Protein AF-A0A3E2WM32-F1 (afdb_monomer_lite)

InterPro domains:
  IPR002656 Acyltransferase 3 domain [PF01757] (12-204)

Secondary structure (DSSP, 8-state):
-BSHHHHHHHHH-PPPS-TTHHHHHHHHHHHHHHHHHHHHHHH-TTHHHHHHHHHHHHHHHSS-TTGGGBHHHHHHHHHHHHHHHHTTHHHHHHT----HHHHHHHHHHHHHHHHHHHHH-SSSTTHHHHHHHHHHHHHHHH---HHHHHHHHHHHHHHHHHHHHHHHHHHHHHH-HHHHTTT-SHHHHHHHHHHHHHHHHHHHHHHHHHTTHHHHHHHHHHHHHHHHH--

Radius of gyration: 20.84 Å; chains: 1; bounding box: 56×48×54 Å

Structure (mmCIF, N/CA/C/O backbone):
data_AF-A0A3E2WM32-F1
#
_entry.id   AF-A0A3E2WM32-F1
#
loop_
_atom_site.group_PDB
_atom_site.id
_atom_site.type_symbol
_atom_site.label_atom_id
_atom_site.label_alt_id
_atom_site.label_comp_id
_atom_site.label_asym_id
_atom_site.label_entity_id
_atom_site.label_seq_id
_atom_site.pdbx_PDB_ins_code
_atom_site.Cartn_x
_atom_site.Cartn_y
_atom_site.Cartn_z
_atom_site.occupancy
_atom_site.B_iso_or_equiv
_atom_site.auth_seq_id
_atom_site.auth_comp_id
_atom_site.auth_asym_id
_atom_site.auth_atom_id
_atom_site.pdbx_PDB_model_num
ATOM 1 N N . MET A 1 1 ? 16.343 5.798 5.534 1.00 43.00 1 MET A N 1
ATOM 2 C CA . MET A 1 1 ? 16.383 4.389 5.108 1.00 43.00 1 MET A CA 1
ATOM 3 C C . MET A 1 1 ? 16.520 3.565 6.375 1.00 43.00 1 MET A C 1
ATOM 5 O O . MET A 1 1 ? 17.608 3.519 6.920 1.00 43.00 1 MET A O 1
ATOM 9 N N . LEU A 1 2 ? 15.407 3.055 6.911 1.00 47.94 2 LEU A N 1
ATOM 10 C CA . LEU A 1 2 ? 15.403 2.131 8.054 1.00 47.94 2 LEU A CA 1
ATOM 11 C C . LEU A 1 2 ? 14.366 1.036 7.782 1.00 47.94 2 LEU A C 1
ATOM 13 O O . LEU A 1 2 ? 13.232 1.091 8.259 1.00 47.94 2 LEU A O 1
ATOM 17 N N . GLY A 1 3 ? 14.748 0.093 6.924 1.00 50.88 3 GLY A N 1
ATOM 18 C CA . GLY A 1 3 ? 14.138 -1.236 6.846 1.00 50.88 3 GLY A CA 1
ATOM 19 C C . GLY A 1 3 ? 15.133 -2.294 7.332 1.00 50.88 3 GLY A C 1
ATOM 20 O O . GLY A 1 3 ? 16.298 -1.983 7.560 1.00 50.88 3 GLY A O 1
ATOM 21 N N . LEU A 1 4 ? 14.710 -3.562 7.406 1.00 51.78 4 LEU A N 1
ATOM 22 C CA . LEU A 1 4 ? 15.588 -4.723 7.646 1.00 51.78 4 LEU A CA 1
ATOM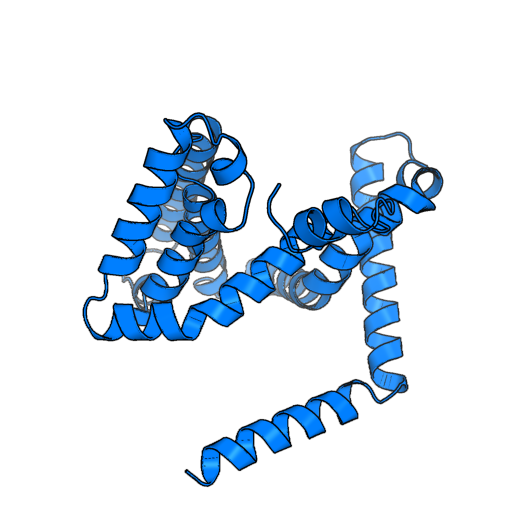 23 C C . LEU A 1 4 ? 16.813 -4.722 6.704 1.00 51.78 4 LEU A C 1
ATOM 25 O O . LEU A 1 4 ? 17.873 -5.224 7.057 1.00 51.78 4 LEU A O 1
ATOM 29 N N . ARG A 1 5 ? 16.662 -4.094 5.525 1.00 55.81 5 ARG A N 1
ATOM 30 C CA . ARG A 1 5 ? 17.729 -3.741 4.581 1.00 55.81 5 ARG A CA 1
ATOM 31 C C . ARG A 1 5 ? 18.929 -3.091 5.260 1.00 55.81 5 ARG A C 1
ATOM 33 O O . ARG A 1 5 ? 20.027 -3.548 5.021 1.00 55.81 5 ARG A O 1
ATOM 40 N N . ASP A 1 6 ? 18.744 -2.029 6.036 1.00 56.59 6 ASP A N 1
ATOM 41 C CA . ASP A 1 6 ? 19.869 -1.222 6.526 1.00 56.59 6 ASP A CA 1
ATOM 42 C C . ASP A 1 6 ? 20.598 -1.958 7.662 1.00 56.59 6 ASP A C 1
ATOM 44 O O . ASP A 1 6 ? 21.822 -1.976 7.694 1.00 56.59 6 ASP A O 1
ATOM 48 N N . ILE A 1 7 ? 19.847 -2.728 8.461 1.00 50.41 7 ILE A N 1
ATOM 49 C CA . ILE A 1 7 ? 20.392 -3.676 9.444 1.00 50.41 7 ILE A CA 1
ATOM 50 C C . ILE A 1 7 ? 21.230 -4.766 8.752 1.00 50.41 7 ILE A C 1
ATOM 52 O O . ILE A 1 7 ? 22.306 -5.100 9.222 1.00 50.41 7 ILE A O 1
ATOM 56 N N . LEU A 1 8 ? 20.779 -5.326 7.625 1.00 47.81 8 LEU A N 1
ATOM 57 C CA . LEU A 1 8 ? 21.524 -6.378 6.913 1.00 47.81 8 LEU A CA 1
ATOM 58 C C . LEU A 1 8 ? 22.661 -5.832 6.031 1.00 47.81 8 LEU A C 1
ATOM 60 O O . LEU A 1 8 ? 23.676 -6.500 5.846 1.00 47.81 8 LEU A O 1
ATOM 64 N N . PHE A 1 9 ? 22.516 -4.626 5.483 1.00 50.34 9 PHE A N 1
ATOM 65 C CA . PHE A 1 9 ? 23.5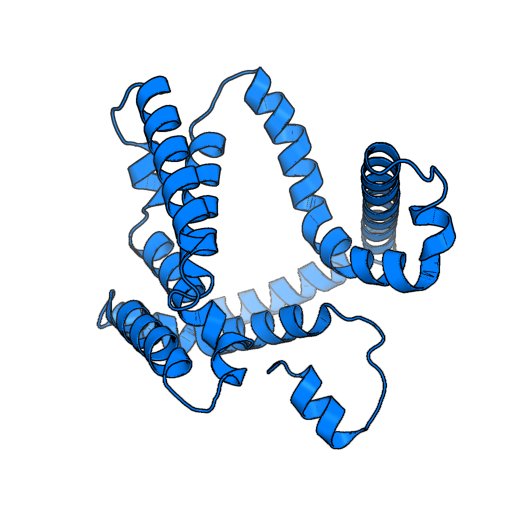03 -3.993 4.607 1.00 50.34 9 PHE A CA 1
ATOM 66 C C . PHE A 1 9 ? 24.713 -3.479 5.395 1.00 50.34 9 PHE A C 1
ATOM 68 O O . PHE A 1 9 ? 25.840 -3.622 4.920 1.00 50.34 9 PHE A O 1
ATOM 75 N N . GLU A 1 10 ? 24.497 -2.965 6.613 1.00 49.56 10 GLU A N 1
ATOM 76 C CA . GLU A 1 10 ? 25.579 -2.661 7.562 1.00 49.56 10 GLU A CA 1
ATOM 77 C C . GLU A 1 10 ? 26.354 -3.919 7.984 1.00 49.56 10 GLU A C 1
ATOM 79 O O . GLU A 1 10 ? 27.545 -3.831 8.261 1.00 49.56 10 GLU A O 1
ATOM 84 N N . TRP A 1 11 ? 25.712 -5.093 7.983 1.00 43.97 11 TRP A N 1
ATOM 85 C CA . TRP A 1 11 ? 26.324 -6.350 8.428 1.00 43.97 11 TRP A CA 1
ATOM 86 C C . TRP A 1 11 ? 27.004 -7.169 7.320 1.00 43.97 11 TRP A C 1
ATOM 88 O O . TRP A 1 11 ? 27.932 -7.919 7.617 1.00 43.97 11 TRP A O 1
ATOM 98 N N . CYS A 1 12 ? 26.563 -7.079 6.059 1.00 48.84 12 CYS A N 1
ATOM 99 C CA . CYS A 1 12 ? 27.061 -7.964 4.990 1.00 48.84 12 CYS A CA 1
ATOM 100 C C . CYS A 1 12 ? 27.502 -7.276 3.688 1.00 48.84 12 CYS A C 1
ATOM 102 O O . CYS A 1 12 ? 27.953 -7.979 2.788 1.00 48.84 12 CYS A O 1
ATOM 104 N N . HIS A 1 13 ? 27.403 -5.947 3.547 1.00 48.50 13 HIS A N 1
ATOM 105 C CA . HIS A 1 13 ? 27.851 -5.199 2.352 1.00 48.50 13 HIS A CA 1
ATOM 106 C C . HIS A 1 13 ? 27.384 -5.767 0.987 1.00 48.50 13 HIS A C 1
ATOM 108 O O . HIS A 1 13 ? 28.014 -5.533 -0.045 1.00 48.50 13 HIS A O 1
ATOM 114 N N . THR A 1 14 ? 26.279 -6.513 0.935 1.00 50.50 14 THR A N 1
ATOM 115 C CA . THR A 1 14 ? 25.759 -7.095 -0.310 1.00 50.50 14 THR A CA 1
ATOM 116 C C . THR A 1 14 ? 24.747 -6.163 -0.972 1.00 50.50 14 THR A C 1
ATOM 118 O O . THR A 1 14 ? 23.749 -5.791 -0.351 1.00 50.50 14 THR A O 1
ATOM 121 N N . GLY A 1 15 ? 24.966 -5.832 -2.251 1.00 55.00 15 GLY A N 1
ATOM 122 C CA . GLY A 1 15 ? 24.021 -5.081 -3.084 1.00 55.00 15 GLY A CA 1
ATOM 123 C C . GLY A 1 15 ? 22.615 -5.693 -3.068 1.00 55.00 15 GLY A C 1
ATOM 124 O O . GLY A 1 15 ? 22.454 -6.910 -3.148 1.00 55.00 15 GLY A O 1
ATOM 125 N N . THR A 1 16 ? 21.578 -4.861 -2.949 1.00 59.03 16 THR A N 1
ATOM 126 C CA . THR A 1 16 ? 20.194 -5.350 -2.893 1.00 59.03 16 THR A CA 1
ATOM 127 C C . THR A 1 16 ? 19.730 -5.814 -4.270 1.00 59.03 16 THR A C 1
ATOM 129 O O . THR A 1 16 ? 19.775 -5.037 -5.220 1.00 59.03 16 THR A O 1
ATOM 132 N N . ILE A 1 17 ? 19.186 -7.030 -4.361 1.00 64.81 17 ILE A N 1
ATOM 133 C CA . ILE A 1 17 ? 18.607 -7.563 -5.609 1.00 64.81 17 ILE A CA 1
ATOM 134 C C . ILE A 1 17 ? 17.333 -6.780 -6.008 1.00 64.81 17 ILE A C 1
ATOM 136 O O . ILE A 1 17 ? 16.935 -6.768 -7.170 1.00 64.81 17 ILE A O 1
ATOM 140 N N . ASN A 1 18 ? 16.688 -6.090 -5.055 1.00 69.19 18 ASN A N 1
ATOM 141 C CA . ASN A 1 18 ? 15.510 -5.265 -5.314 1.00 69.19 18 ASN A CA 1
ATOM 142 C C . ASN A 1 18 ? 15.417 -4.044 -4.380 1.00 69.19 18 ASN A C 1
ATOM 144 O O . ASN A 1 18 ? 15.426 -4.154 -3.152 1.00 69.19 18 ASN A O 1
ATOM 148 N N . VAL A 1 19 ? 15.254 -2.873 -4.997 1.00 67.56 19 VAL A N 1
ATOM 149 C CA . VAL A 1 19 ? 15.212 -1.554 -4.355 1.00 67.56 19 VAL A CA 1
ATOM 150 C C . VAL A 1 19 ? 13.939 -1.305 -3.530 1.00 67.56 19 VAL A C 1
ATOM 152 O O . VAL A 1 19 ? 13.970 -0.439 -2.665 1.00 67.56 19 VAL A O 1
ATOM 155 N N . THR A 1 20 ? 12.833 -2.039 -3.704 1.00 70.56 20 THR A N 1
ATOM 156 C CA . THR A 1 20 ? 11.568 -1.826 -2.952 1.00 70.56 20 THR A CA 1
ATOM 157 C C . THR A 1 20 ? 11.410 -2.693 -1.705 1.00 70.56 20 THR A C 1
ATOM 159 O O . THR A 1 20 ? 10.439 -2.546 -0.963 1.00 70.56 20 THR A O 1
ATOM 162 N N . TRP A 1 21 ? 12.379 -3.557 -1.394 1.00 71.88 21 TRP A N 1
ATOM 163 C CA . TRP A 1 21 ? 12.300 -4.475 -0.248 1.00 71.88 21 TRP A CA 1
ATOM 164 C C . TRP A 1 21 ? 12.271 -3.793 1.126 1.00 71.88 21 TRP A C 1
ATOM 166 O O . TRP A 1 21 ? 11.797 -4.375 2.106 1.00 71.88 21 TRP A O 1
ATOM 176 N N . TRP A 1 22 ? 12.713 -2.538 1.215 1.00 72.81 22 TRP A N 1
ATOM 177 C CA . TRP A 1 22 ? 12.570 -1.755 2.444 1.00 72.81 22 TRP A CA 1
ATOM 178 C C . TRP A 1 22 ? 11.103 -1.549 2.835 1.00 72.81 22 TRP A C 1
ATOM 180 O O . TRP A 1 22 ? 10.801 -1.529 4.026 1.00 72.81 22 TRP A O 1
ATOM 190 N N . PHE A 1 23 ? 10.187 -1.467 1.865 1.00 75.25 23 PHE A N 1
ATOM 191 C CA . PHE A 1 23 ? 8.757 -1.331 2.134 1.00 75.25 23 PHE A CA 1
ATOM 192 C C . PHE A 1 23 ? 8.169 -2.621 2.718 1.00 75.25 23 PHE A C 1
ATOM 194 O O . PHE A 1 23 ? 7.427 -2.575 3.695 1.00 75.25 23 PHE A O 1
ATOM 201 N N . MET A 1 24 ? 8.571 -3.789 2.200 1.00 79.69 24 MET A N 1
ATOM 202 C CA . MET A 1 24 ? 8.168 -5.081 2.777 1.00 79.69 24 MET A CA 1
ATOM 203 C C . MET A 1 24 ? 8.679 -5.240 4.209 1.00 79.69 24 MET A C 1
ATOM 205 O O . MET A 1 24 ? 7.948 -5.697 5.084 1.00 79.69 24 MET A O 1
ATOM 209 N N . SER A 1 25 ? 9.911 -4.794 4.462 1.00 79.00 25 SER A N 1
ATOM 210 C CA . SER A 1 25 ? 10.469 -4.759 5.815 1.00 79.00 25 SER A CA 1
ATOM 211 C C . SER A 1 25 ? 9.637 -3.876 6.749 1.00 79.00 25 SER A C 1
ATOM 213 O O . SER A 1 25 ? 9.360 -4.264 7.882 1.00 79.00 25 SER A O 1
ATOM 215 N N . ALA A 1 26 ? 9.205 -2.707 6.267 1.00 80.75 26 ALA A N 1
ATOM 216 C CA . ALA A 1 26 ? 8.348 -1.810 7.030 1.00 80.75 26 ALA A CA 1
ATOM 217 C C . ALA A 1 26 ? 6.998 -2.459 7.360 1.00 80.75 26 ALA A C 1
ATOM 219 O O . ALA A 1 26 ? 6.591 -2.432 8.517 1.00 80.75 26 ALA A O 1
ATOM 220 N N . ILE A 1 27 ? 6.342 -3.106 6.389 1.00 84.75 27 ILE A N 1
ATOM 221 C CA . ILE A 1 27 ? 5.068 -3.811 6.615 1.00 84.75 27 ILE A CA 1
ATOM 222 C C . ILE A 1 27 ? 5.208 -4.889 7.693 1.00 84.75 27 ILE A C 1
ATOM 224 O O . ILE A 1 27 ? 4.359 -4.969 8.578 1.00 84.75 27 ILE A O 1
ATOM 228 N N . ILE A 1 28 ? 6.270 -5.700 7.648 1.00 86.44 28 ILE A N 1
ATOM 229 C CA . ILE A 1 28 ? 6.500 -6.754 8.648 1.00 86.44 28 ILE A CA 1
ATOM 230 C C . ILE A 1 28 ? 6.599 -6.142 10.048 1.00 86.44 28 ILE A C 1
ATOM 232 O O . ILE A 1 28 ? 5.931 -6.608 10.969 1.00 86.44 28 ILE A O 1
ATOM 236 N N . ILE A 1 29 ? 7.372 -5.065 10.203 1.00 87.19 29 ILE A N 1
ATOM 237 C CA . ILE A 1 29 ? 7.501 -4.363 11.486 1.00 87.19 29 ILE A CA 1
ATOM 238 C C . ILE A 1 29 ? 6.141 -3.816 11.939 1.00 87.19 29 ILE A C 1
ATOM 240 O O . ILE A 1 29 ? 5.757 -4.038 13.086 1.00 87.19 29 ILE A O 1
ATOM 244 N N . LEU A 1 30 ? 5.380 -3.172 11.045 1.00 89.00 30 LEU A N 1
ATOM 245 C CA . LEU A 1 30 ? 4.035 -2.659 11.339 1.00 89.00 30 LEU A CA 1
ATOM 246 C C . LEU A 1 30 ? 3.078 -3.770 11.809 1.00 89.00 30 LEU A C 1
ATOM 248 O O . LEU A 1 30 ? 2.288 -3.562 12.730 1.00 89.00 30 LEU A O 1
ATOM 252 N N . TYR A 1 31 ? 3.166 -4.965 11.225 1.00 89.94 31 TYR A N 1
ATOM 253 C CA . TYR A 1 31 ? 2.360 -6.119 11.633 1.00 89.94 31 TYR A CA 1
ATOM 254 C C . TYR A 1 31 ? 2.781 -6.687 12.989 1.00 89.94 31 TYR A C 1
ATOM 256 O O . TYR A 1 31 ? 1.920 -7.080 13.773 1.00 89.94 31 TYR A O 1
ATOM 264 N N . LEU A 1 32 ? 4.077 -6.694 13.303 1.00 90.69 32 LEU A N 1
ATOM 265 C CA . LEU A 1 32 ? 4.567 -7.137 14.611 1.00 90.69 32 LEU A CA 1
ATOM 266 C C . LEU A 1 32 ? 4.144 -6.188 15.740 1.00 90.69 32 LEU A C 1
ATOM 268 O O . LEU A 1 32 ? 3.795 -6.647 16.826 1.00 90.69 32 LEU A O 1
ATOM 272 N N . ILE A 1 33 ? 4.126 -4.875 15.489 1.00 90.94 33 ILE A N 1
ATOM 273 C CA . ILE A 1 33 ? 3.703 -3.877 16.487 1.00 90.94 33 ILE A CA 1
ATOM 274 C C . ILE A 1 33 ? 2.179 -3.700 16.559 1.00 90.94 33 ILE A C 1
ATOM 276 O O . ILE A 1 33 ? 1.672 -3.159 17.543 1.00 90.94 33 ILE A O 1
ATOM 280 N N . PHE A 1 34 ? 1.430 -4.161 15.552 1.00 92.88 34 PHE A N 1
ATOM 281 C CA . PHE A 1 34 ? -0.033 -4.083 15.498 1.00 92.88 34 PHE A CA 1
ATOM 282 C C . PHE A 1 34 ? -0.747 -4.487 16.805 1.00 92.88 34 PHE A C 1
ATOM 284 O O . PHE A 1 34 ? -1.574 -3.698 17.271 1.00 92.88 34 PHE A O 1
ATOM 291 N N . PRO A 1 35 ? -0.471 -5.648 17.444 1.00 92.38 35 PRO A N 1
ATOM 292 C CA . PRO A 1 35 ? -1.150 -6.026 18.687 1.00 92.38 35 PRO A CA 1
ATOM 293 C C . PRO A 1 35 ? -0.898 -5.036 19.831 1.00 92.38 35 PRO A C 1
ATOM 295 O O . PRO A 1 35 ? -1.807 -4.774 20.620 1.00 92.38 35 PRO A O 1
ATOM 298 N N . ILE A 1 36 ? 0.297 -4.443 19.893 1.00 92.56 36 ILE A N 1
ATOM 299 C CA . ILE A 1 36 ? 0.664 -3.446 20.907 1.00 92.56 36 ILE A CA 1
ATOM 300 C C . ILE A 1 36 ? -0.162 -2.176 20.692 1.00 92.56 36 ILE A C 1
ATOM 302 O O . ILE A 1 36 ? -0.826 -1.706 21.616 1.00 92.56 36 ILE A O 1
ATOM 306 N N . ILE A 1 37 ? -0.197 -1.669 19.455 1.00 92.88 37 ILE A N 1
ATOM 307 C CA . ILE A 1 37 ? -0.992 -0.485 19.098 1.00 92.88 37 ILE A CA 1
ATOM 308 C C . ILE A 1 37 ? -2.472 -0.741 19.392 1.00 92.88 37 ILE A C 1
ATOM 310 O O . ILE A 1 37 ? -3.131 0.087 20.022 1.00 92.88 37 ILE A O 1
ATOM 314 N N . LYS A 1 38 ? -2.989 -1.914 19.014 1.00 93.31 38 LYS A N 1
ATOM 315 C CA . LYS A 1 38 ? -4.377 -2.305 19.279 1.00 93.31 38 LYS A CA 1
ATOM 316 C C . LYS A 1 38 ? -4.690 -2.321 20.778 1.00 93.31 38 LYS A C 1
ATOM 318 O O . LYS A 1 38 ? -5.729 -1.807 21.188 1.00 93.31 38 LYS A O 1
ATOM 323 N N . SER A 1 39 ? -3.784 -2.845 21.605 1.00 92.12 39 SER A N 1
ATOM 324 C CA . SER A 1 39 ? -3.937 -2.826 23.065 1.00 92.12 39 SER A CA 1
ATOM 325 C C . SER A 1 39 ? -3.905 -1.412 23.657 1.00 92.12 39 SER A C 1
ATOM 327 O O . SER A 1 39 ? -4.508 -1.182 24.705 1.00 92.12 39 SER A O 1
ATOM 329 N N . MET A 1 40 ? -3.201 -0.463 23.037 1.00 91.31 40 MET A N 1
ATOM 330 C CA . MET A 1 40 ? -3.234 0.941 23.459 1.00 91.31 40 MET A CA 1
ATOM 331 C C . MET A 1 40 ? -4.564 1.596 23.073 1.00 91.31 40 MET A C 1
ATOM 333 O O . MET A 1 40 ? -5.177 2.276 23.897 1.00 91.31 40 MET A O 1
ATOM 337 N N . MET A 1 41 ? -5.044 1.346 21.849 1.00 92.00 41 MET A N 1
ATOM 338 C CA . MET A 1 41 ? -6.311 1.888 21.344 1.00 92.00 41 MET A CA 1
ATOM 339 C C . MET A 1 41 ? -7.526 1.413 22.143 1.00 92.00 41 MET A C 1
ATOM 341 O O . MET A 1 41 ? -8.480 2.176 22.299 1.00 92.00 41 MET A O 1
ATOM 345 N N . SER A 1 42 ? -7.500 0.191 22.687 1.00 88.56 42 SER A N 1
ATOM 346 C CA . SER A 1 42 ? -8.600 -0.315 23.517 1.00 88.56 42 SER A CA 1
ATOM 347 C C . SER A 1 42 ? -8.764 0.462 24.828 1.00 88.56 42 SER A C 1
ATOM 349 O O . SER A 1 42 ? -9.878 0.553 25.336 1.00 88.56 42 SER A O 1
ATOM 351 N N . LYS A 1 43 ? -7.680 1.047 25.359 1.00 89.56 43 LYS A N 1
ATOM 352 C CA . LYS A 1 43 ? -7.706 1.911 26.552 1.00 89.56 43 LYS A CA 1
ATOM 353 C C . LYS A 1 43 ? -7.978 3.367 26.180 1.00 89.56 43 LYS A C 1
ATOM 355 O O . LYS A 1 43 ? -8.854 4.005 26.752 1.00 89.56 43 LYS A O 1
ATOM 360 N N . MET A 1 44 ? -7.229 3.890 25.210 1.00 90.44 44 MET A N 1
ATOM 361 C CA . MET A 1 44 ? -7.318 5.275 24.749 1.00 90.44 44 MET A CA 1
ATOM 362 C C . MET A 1 44 ? -7.275 5.321 23.223 1.00 90.44 44 MET A C 1
ATOM 364 O O . MET A 1 44 ? -6.208 5.318 22.612 1.00 90.44 44 MET A O 1
ATOM 368 N N . ARG A 1 45 ? -8.457 5.404 22.606 1.00 88.56 45 ARG A N 1
ATOM 369 C CA . ARG A 1 45 ? -8.646 5.244 21.152 1.00 88.56 45 ARG A CA 1
ATOM 370 C C . ARG A 1 45 ? -7.763 6.158 20.298 1.00 88.56 45 ARG A C 1
ATOM 372 O O . ARG A 1 45 ? -7.199 5.700 19.313 1.00 88.56 45 ARG A O 1
ATOM 379 N N . TYR A 1 46 ? -7.626 7.429 20.680 1.00 91.38 46 TYR A N 1
ATOM 380 C CA . TYR A 1 46 ? -6.899 8.440 19.898 1.00 91.38 46 TYR A CA 1
ATOM 381 C C . TYR A 1 46 ? -5.408 8.553 20.245 1.00 91.38 46 TYR A C 1
ATOM 383 O O . TYR A 1 46 ? -4.654 9.167 19.491 1.00 91.38 46 TYR A O 1
ATOM 391 N N . LEU A 1 47 ? -4.972 7.971 21.368 1.00 91.81 47 LEU A N 1
ATOM 392 C CA . LEU A 1 47 ? -3.621 8.173 21.896 1.00 91.81 47 LEU A CA 1
ATOM 393 C C . LEU A 1 47 ? -2.525 7.722 20.912 1.00 91.81 47 LEU A C 1
ATOM 395 O O . LEU A 1 47 ? -1.606 8.508 20.685 1.00 91.81 47 LEU A O 1
ATOM 399 N N . PRO A 1 48 ? -2.600 6.537 20.270 1.00 91.12 48 PRO A N 1
ATOM 400 C CA . PRO A 1 48 ? -1.545 6.109 19.350 1.00 91.12 48 PRO A CA 1
ATOM 401 C C . PRO A 1 48 ? -1.380 7.033 18.143 1.00 91.12 48 PRO A C 1
ATOM 403 O O . PRO A 1 48 ? -0.255 7.315 17.743 1.00 91.12 48 PRO A O 1
ATOM 406 N N . LEU A 1 49 ? -2.482 7.566 17.601 1.00 90.00 49 LEU A N 1
ATOM 407 C CA . LEU A 1 49 ? -2.419 8.521 16.495 1.00 90.00 49 LEU A CA 1
ATOM 408 C C . LEU A 1 49 ? -1.720 9.817 16.923 1.00 90.00 49 LEU A C 1
ATOM 410 O O . LEU A 1 49 ? -0.818 10.273 16.227 1.00 90.00 49 LEU A O 1
ATOM 414 N N . LEU A 1 50 ? -2.095 10.382 18.075 1.00 89.62 50 LEU A N 1
ATOM 415 C CA . LEU A 1 50 ? -1.475 11.607 18.594 1.00 89.62 50 LEU A CA 1
ATOM 416 C C . LEU A 1 50 ? 0.021 11.416 18.874 1.00 89.62 50 LEU A C 1
ATOM 418 O O . LEU A 1 50 ? 0.826 12.264 18.495 1.00 89.62 50 LEU A O 1
ATOM 422 N N . LEU A 1 51 ? 0.398 10.283 19.473 1.00 90.19 51 LEU A N 1
ATOM 423 C CA . LEU A 1 51 ? 1.798 9.944 19.728 1.00 90.19 51 LEU A CA 1
ATOM 424 C C . LEU A 1 51 ? 2.598 9.833 18.427 1.00 90.19 51 LEU A C 1
ATOM 426 O O . LEU A 1 51 ? 3.675 10.409 18.319 1.00 90.19 51 LEU A O 1
ATOM 430 N N . PHE A 1 52 ? 2.081 9.135 17.416 1.00 88.56 52 PHE A N 1
ATOM 431 C CA . PHE A 1 52 ? 2.806 8.962 16.155 1.00 88.56 52 PHE A CA 1
ATOM 432 C C . PHE A 1 52 ? 2.854 10.233 15.308 1.00 88.56 52 PHE A C 1
ATOM 434 O O . PHE A 1 52 ? 3.848 10.462 14.622 1.00 88.56 52 PHE A O 1
ATOM 441 N N . LEU A 1 53 ? 1.838 11.095 15.389 1.00 85.44 53 LEU A N 1
ATOM 442 C CA . LEU A 1 53 ? 1.902 12.439 14.811 1.00 85.44 53 LEU A CA 1
ATOM 443 C C . LEU A 1 53 ? 2.992 13.276 15.481 1.00 85.44 53 LEU A C 1
ATOM 445 O O . LEU A 1 53 ? 3.789 13.899 14.786 1.00 85.44 53 LEU A O 1
ATOM 449 N N . PHE A 1 54 ? 3.074 13.240 16.812 1.00 84.56 54 PHE A N 1
ATOM 450 C CA . PHE A 1 54 ? 4.131 13.927 17.547 1.00 84.56 54 PHE A CA 1
ATOM 451 C C . PHE A 1 54 ? 5.526 13.419 17.154 1.00 84.56 54 PHE A C 1
ATOM 453 O O . PHE A 1 54 ? 6.428 14.224 16.920 1.00 84.56 54 PHE A O 1
ATOM 460 N N . ILE A 1 55 ? 5.703 12.101 17.011 1.00 81.69 55 ILE A N 1
ATOM 461 C CA . ILE A 1 55 ? 6.959 11.504 16.527 1.00 81.69 55 ILE A CA 1
ATOM 462 C C . ILE A 1 55 ? 7.290 11.987 15.109 1.00 81.69 55 ILE A C 1
ATOM 464 O O . ILE A 1 55 ? 8.422 12.388 14.867 1.00 81.69 55 ILE A O 1
ATOM 468 N N . ASN A 1 56 ? 6.328 12.006 14.184 1.00 77.19 56 ASN A N 1
ATOM 469 C CA . ASN A 1 56 ? 6.582 12.447 12.808 1.00 77.19 56 ASN A CA 1
ATOM 470 C C . ASN A 1 56 ? 6.951 13.934 12.714 1.00 77.19 56 ASN A C 1
ATOM 472 O O . ASN A 1 56 ? 7.902 14.280 12.016 1.00 77.19 56 ASN A O 1
ATOM 476 N N . VAL A 1 57 ? 6.269 14.800 13.468 1.00 76.31 57 VAL A N 1
ATOM 477 C CA . VAL A 1 57 ? 6.590 16.235 13.508 1.00 76.31 57 VAL A CA 1
ATOM 478 C C . VAL A 1 57 ? 7.956 16.464 14.156 1.00 76.31 57 VAL A C 1
ATOM 480 O O . VAL A 1 57 ? 8.791 17.163 13.588 1.00 76.31 57 VAL A O 1
ATOM 483 N N . SER A 1 58 ? 8.221 15.851 15.315 1.00 72.38 58 SER A N 1
ATOM 484 C CA . SER A 1 58 ? 9.505 16.001 16.018 1.00 72.38 58 SER A CA 1
ATOM 485 C C . SER A 1 58 ? 10.685 15.448 15.217 1.00 72.38 58 SER A C 1
ATOM 487 O O . SER A 1 58 ? 11.734 16.089 15.166 1.00 72.38 58 SER A O 1
ATOM 489 N N . ALA A 1 59 ? 10.508 14.327 14.512 1.00 67.62 59 ALA A N 1
ATOM 490 C CA . ALA A 1 59 ? 11.519 13.733 13.641 1.00 67.62 59 ALA A CA 1
ATOM 491 C C . ALA A 1 59 ? 12.066 14.718 12.595 1.00 67.62 59 ALA A C 1
ATOM 493 O O . ALA A 1 59 ? 13.263 14.700 12.310 1.00 67.62 59 ALA A O 1
ATOM 494 N N . CYS A 1 60 ? 11.230 15.615 12.066 1.00 62.19 60 CYS A N 1
ATOM 495 C CA . CYS A 1 60 ? 11.644 16.628 11.093 1.00 62.19 60 CYS A CA 1
ATOM 496 C C . CYS A 1 60 ? 12.516 17.752 11.675 1.00 62.19 60 CYS A C 1
ATOM 498 O O . CYS A 1 60 ? 13.251 18.381 10.915 1.00 62.19 60 CYS A O 1
ATOM 500 N N . TYR A 1 61 ? 12.451 18.002 12.986 1.00 60.28 61 TYR A N 1
ATOM 501 C CA . TYR A 1 61 ? 13.236 19.042 13.669 1.00 60.28 61 TYR A CA 1
ATOM 502 C C . TYR A 1 61 ? 14.536 18.523 14.287 1.00 60.28 61 TYR A C 1
ATOM 504 O O . TYR A 1 61 ? 15.343 19.306 14.783 1.00 60.28 61 TYR A O 1
ATOM 512 N N . THR A 1 62 ? 14.764 17.212 14.258 1.00 57.62 62 THR A N 1
ATOM 513 C CA . THR A 1 62 ? 16.003 16.613 14.758 1.00 57.62 62 THR A CA 1
ATOM 514 C C . THR A 1 62 ? 16.999 16.379 13.621 1.00 57.62 62 THR A C 1
ATOM 516 O O . THR A 1 62 ? 16.618 16.187 12.467 1.00 57.62 62 THR A O 1
ATOM 519 N N . THR A 1 63 ? 18.294 16.305 13.945 1.00 50.62 63 THR A N 1
ATOM 520 C CA . THR A 1 63 ? 19.366 15.898 13.011 1.00 50.62 63 THR A CA 1
ATOM 521 C C . THR A 1 63 ? 19.109 14.512 12.385 1.00 50.62 63 THR A C 1
ATOM 523 O O . THR A 1 63 ? 19.702 14.158 11.365 1.00 50.62 63 THR A O 1
ATOM 526 N N . TYR A 1 64 ? 18.165 13.738 12.935 1.00 52.44 64 TYR A N 1
ATOM 527 C CA . TYR A 1 64 ? 17.719 12.436 12.449 1.00 52.44 64 TYR A CA 1
ATOM 528 C C . TYR A 1 64 ? 16.724 12.550 11.287 1.00 52.44 64 TYR A C 1
ATOM 530 O O . TYR A 1 64 ? 15.635 11.978 11.305 1.00 52.44 64 TYR A O 1
ATOM 538 N N . ARG A 1 65 ? 17.161 13.167 10.184 1.00 49.75 65 ARG A N 1
ATOM 539 C CA . ARG A 1 65 ? 16.470 13.159 8.875 1.00 49.75 65 ARG A CA 1
ATOM 540 C C . ARG A 1 65 ? 16.178 11.737 8.348 1.00 49.75 65 ARG A C 1
ATOM 542 O O . ARG A 1 65 ? 15.457 11.549 7.378 1.00 49.75 65 ARG A O 1
ATOM 549 N N . GLN A 1 66 ? 16.747 10.714 8.982 1.00 49.22 66 GLN A N 1
ATOM 550 C CA . GLN A 1 66 ? 16.481 9.301 8.723 1.00 49.22 66 GLN A CA 1
ATOM 551 C C . GLN A 1 66 ? 15.123 8.824 9.278 1.00 49.22 66 GLN A C 1
ATOM 553 O O . GLN A 1 66 ? 14.539 7.908 8.696 1.00 49.22 66 GLN A O 1
ATOM 558 N N . MET A 1 67 ? 14.576 9.462 10.325 1.00 48.94 67 MET A N 1
ATOM 559 C CA . MET A 1 67 ? 13.231 9.167 10.847 1.00 48.94 67 MET A CA 1
ATOM 560 C C . MET A 1 67 ? 12.118 9.552 9.858 1.00 48.94 67 MET A C 1
ATOM 562 O O . MET A 1 67 ? 11.075 8.903 9.843 1.00 48.94 67 MET A O 1
ATOM 566 N N . SER A 1 68 ? 12.364 10.510 8.955 1.00 52.19 68 SER A N 1
ATOM 567 C CA . SER A 1 68 ? 11.432 10.872 7.875 1.00 52.19 68 SER A CA 1
ATOM 568 C C . SER A 1 68 ? 11.510 9.961 6.637 1.00 52.19 68 SER A C 1
ATOM 570 O O . SER A 1 68 ? 10.898 10.254 5.617 1.00 52.19 68 SER A O 1
ATOM 572 N N . THR A 1 69 ? 12.276 8.862 6.688 1.00 56.25 69 THR A N 1
ATOM 573 C CA . THR A 1 69 ? 12.486 7.945 5.544 1.00 56.25 69 THR A CA 1
ATOM 574 C C . THR A 1 69 ? 12.507 6.461 5.955 1.00 56.25 69 THR A C 1
ATOM 576 O O . THR A 1 69 ? 13.173 5.634 5.320 1.00 56.25 69 THR A O 1
ATOM 579 N N . GLY A 1 70 ? 11.834 6.112 7.057 1.00 66.62 70 GLY A N 1
ATOM 580 C CA . GLY A 1 70 ? 11.782 4.757 7.626 1.00 66.62 70 GLY A CA 1
ATOM 581 C C . GLY A 1 70 ? 10.388 4.375 8.126 1.00 66.62 70 GLY A C 1
ATOM 582 O O . GLY A 1 70 ? 9.427 5.095 7.880 1.00 66.62 70 GLY A O 1
ATOM 583 N N . VAL A 1 71 ? 10.267 3.258 8.854 1.00 72.75 71 VAL A N 1
ATOM 584 C CA . VAL A 1 71 ? 8.968 2.752 9.359 1.00 72.75 71 VAL A CA 1
ATOM 585 C C . VAL A 1 71 ? 8.185 3.806 10.149 1.00 72.75 71 VAL A C 1
ATOM 587 O O . VAL A 1 71 ? 6.965 3.879 10.022 1.00 72.75 71 VAL A O 1
ATOM 590 N N . PHE A 1 72 ? 8.885 4.661 10.903 1.00 76.38 72 PHE A N 1
ATOM 591 C CA . PHE A 1 72 ? 8.285 5.740 11.692 1.00 76.38 72 PHE A CA 1
ATOM 592 C C . PHE A 1 72 ? 7.414 6.686 10.854 1.00 76.38 72 PHE A C 1
ATOM 594 O O . PHE A 1 72 ? 6.308 7.014 11.275 1.00 76.38 72 PHE A O 1
ATOM 601 N N . PHE A 1 73 ? 7.837 6.991 9.623 1.00 75.69 73 PHE A N 1
ATOM 602 C CA . PHE A 1 73 ? 7.101 7.835 8.677 1.00 75.69 73 PHE A CA 1
ATOM 603 C C . PHE A 1 73 ? 5.684 7.311 8.378 1.00 75.69 73 PHE A C 1
ATOM 605 O O . PHE A 1 73 ? 4.760 8.090 8.144 1.00 75.69 73 PHE A O 1
ATOM 612 N N . TYR A 1 74 ? 5.492 5.988 8.447 1.00 81.44 74 TYR A N 1
ATOM 613 C CA . TYR A 1 74 ? 4.224 5.311 8.166 1.00 81.44 74 TYR A CA 1
ATOM 614 C C . TYR A 1 74 ? 3.361 5.084 9.411 1.00 81.44 74 TYR A C 1
ATOM 616 O O . TYR A 1 74 ? 2.200 4.701 9.273 1.00 81.44 74 TYR A O 1
ATOM 624 N N . LEU A 1 75 ? 3.878 5.311 10.625 1.00 85.94 75 LEU A N 1
ATOM 625 C CA . LEU A 1 75 ? 3.156 4.990 11.862 1.00 85.94 75 LEU A CA 1
ATOM 626 C C . LEU A 1 75 ? 1.878 5.81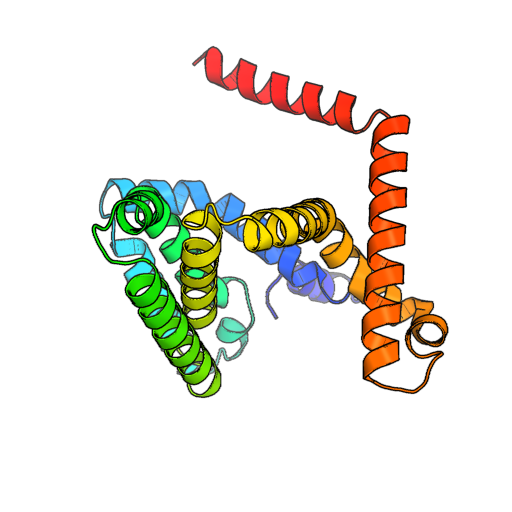2 12.031 1.00 85.94 75 LEU A C 1
ATOM 628 O O . LEU A 1 75 ? 0.853 5.259 12.428 1.00 85.94 75 LEU A O 1
ATOM 632 N N . SER A 1 76 ? 1.910 7.108 11.706 1.00 86.38 76 SER A N 1
ATOM 633 C CA . SER A 1 76 ? 0.723 7.968 11.795 1.00 86.38 76 SER A CA 1
ATOM 634 C C . SER A 1 76 ? -0.370 7.512 10.824 1.00 86.38 76 SER A C 1
ATOM 636 O O . SER A 1 76 ? -1.523 7.365 11.224 1.00 86.38 76 SER A O 1
ATOM 638 N N . ALA A 1 77 ? -0.001 7.203 9.577 1.00 86.75 77 ALA A N 1
ATOM 639 C CA . ALA A 1 77 ? -0.902 6.656 8.564 1.00 86.75 77 ALA A CA 1
ATOM 640 C C . ALA A 1 77 ? -1.463 5.283 8.970 1.00 86.75 77 ALA A C 1
ATOM 642 O O . ALA A 1 77 ? -2.658 5.025 8.820 1.00 86.75 77 ALA A O 1
ATOM 643 N N . PHE A 1 78 ? -0.625 4.416 9.541 1.00 88.94 78 PHE A N 1
ATOM 644 C CA . PHE A 1 78 ? -1.034 3.099 10.018 1.00 88.94 78 PHE A CA 1
ATOM 645 C C . PHE A 1 78 ? -2.033 3.197 11.181 1.00 88.94 78 PHE A C 1
ATOM 647 O O . PHE A 1 78 ? -3.101 2.585 11.130 1.00 88.94 78 PHE A O 1
ATOM 654 N N . ALA A 1 79 ? -1.744 4.023 12.192 1.00 91.06 79 ALA A N 1
ATOM 655 C CA . ALA A 1 79 ? -2.658 4.256 13.310 1.00 91.06 79 ALA A CA 1
ATOM 656 C C . ALA A 1 79 ? -3.953 4.951 12.880 1.00 91.06 79 ALA A C 1
ATOM 658 O O . ALA A 1 79 ? -5.013 4.628 13.415 1.00 91.06 79 ALA A O 1
ATOM 659 N N . LEU A 1 80 ? -3.898 5.855 11.896 1.00 89.06 80 LEU A N 1
ATOM 660 C CA . LEU A 1 80 ? -5.096 6.436 11.294 1.00 89.06 80 LEU A CA 1
ATOM 661 C C . LEU A 1 80 ? -5.969 5.343 10.669 1.00 89.06 80 LEU A C 1
ATOM 663 O O . LEU A 1 80 ? -7.160 5.286 10.959 1.00 89.06 80 LEU A O 1
ATOM 667 N N . GLY A 1 81 ? -5.385 4.441 9.874 1.00 88.31 81 GLY A N 1
ATOM 668 C CA . GLY A 1 81 ? -6.106 3.306 9.294 1.00 88.31 81 GLY A CA 1
ATOM 669 C C . GLY A 1 81 ? -6.762 2.419 10.359 1.00 88.31 81 GLY A C 1
ATOM 670 O O . GLY A 1 81 ? -7.940 2.072 10.238 1.00 88.31 81 GLY A O 1
ATOM 671 N N . MET A 1 82 ? -6.042 2.120 11.446 1.00 90.94 82 MET A N 1
ATOM 672 C CA . MET A 1 82 ? -6.595 1.384 12.590 1.00 90.94 82 MET A CA 1
ATOM 673 C C . MET A 1 82 ? -7.754 2.142 13.251 1.00 90.94 82 MET A C 1
ATOM 675 O O . MET A 1 82 ? -8.800 1.552 13.516 1.00 90.94 82 MET A O 1
ATOM 679 N N . LEU A 1 83 ? -7.616 3.451 13.468 1.00 90.94 83 LEU A N 1
ATOM 680 C CA . LEU A 1 83 ? -8.664 4.293 14.049 1.00 90.94 83 LEU A CA 1
ATOM 681 C C . LEU A 1 83 ? -9.905 4.360 13.155 1.00 90.94 83 LEU A C 1
ATOM 683 O O . LEU A 1 83 ? -11.026 4.249 13.653 1.00 90.94 83 LEU A O 1
ATOM 687 N N . CYS A 1 84 ? -9.722 4.485 11.842 1.00 87.19 84 CYS A N 1
ATOM 688 C CA . CYS A 1 84 ? -10.809 4.437 10.871 1.00 87.19 84 CYS A CA 1
ATOM 689 C C . CYS A 1 84 ? -11.578 3.114 10.941 1.00 87.19 84 CYS A C 1
ATOM 691 O O . CYS A 1 84 ? -12.809 3.127 10.857 1.00 87.19 84 CYS A O 1
ATOM 693 N N . SER A 1 85 ? -10.870 1.998 11.134 1.00 87.75 85 SER A N 1
ATOM 694 C CA . SER A 1 85 ? -11.474 0.677 11.324 1.00 87.75 85 SER A CA 1
ATOM 695 C C . SER A 1 85 ? -12.241 0.581 12.647 1.00 87.75 85 SER A C 1
ATOM 697 O O . SER A 1 85 ? -13.392 0.150 12.653 1.00 87.75 85 SER A O 1
ATOM 699 N N . GLU A 1 86 ? -11.647 1.012 13.761 1.00 89.00 86 GLU A N 1
ATOM 700 C CA . GLU A 1 86 ? -12.277 0.984 15.094 1.00 89.00 86 GLU A CA 1
ATOM 701 C C . GLU A 1 86 ? -13.541 1.857 15.157 1.00 89.00 86 GLU A C 1
ATOM 703 O O . GLU A 1 86 ? -14.558 1.481 15.741 1.00 89.00 86 GLU A O 1
ATOM 708 N N . LEU A 1 87 ? -13.513 3.025 14.513 1.00 88.44 87 LEU A N 1
ATOM 709 C CA . LEU A 1 87 ? -14.644 3.955 14.471 1.00 88.44 87 LEU A CA 1
ATOM 710 C C . LEU A 1 87 ? -15.670 3.630 13.378 1.00 88.44 87 LEU A C 1
ATOM 712 O O . LEU A 1 87 ? -16.676 4.349 13.281 1.00 88.44 87 LEU A O 1
ATOM 716 N N . LYS A 1 88 ? -15.420 2.584 12.574 1.00 87.62 88 LYS A N 1
ATOM 717 C CA . LYS A 1 88 ? -16.225 2.189 11.408 1.00 87.62 88 LYS A CA 1
ATOM 718 C C . LYS A 1 88 ? -16.517 3.376 10.488 1.00 87.62 88 LYS A C 1
ATOM 720 O O . LYS A 1 88 ? -17.652 3.608 10.076 1.00 87.62 88 LYS A O 1
ATOM 725 N N . ILE A 1 89 ? -15.490 4.185 10.220 1.00 81.94 89 ILE A N 1
ATOM 726 C CA . ILE A 1 89 ? -15.642 5.443 9.473 1.00 81.94 89 ILE A CA 1
ATOM 727 C C . ILE A 1 89 ? -16.172 5.169 8.065 1.00 81.94 89 ILE A C 1
ATOM 729 O O . ILE A 1 89 ? -17.056 5.886 7.613 1.00 81.94 89 ILE A O 1
ATOM 733 N N . MET A 1 90 ? -15.701 4.102 7.414 1.00 76.12 90 MET A N 1
ATOM 734 C CA . MET A 1 90 ? -16.177 3.716 6.080 1.00 76.12 90 MET A CA 1
ATOM 735 C C . MET A 1 90 ? -17.679 3.422 6.075 1.00 76.12 90 MET A C 1
ATOM 737 O O . MET A 1 90 ? -18.404 3.976 5.256 1.00 76.12 90 MET A O 1
ATOM 741 N N . ASP A 1 91 ? -18.169 2.640 7.041 1.00 78.12 91 ASP A N 1
ATOM 742 C CA . ASP A 1 91 ? -19.598 2.325 7.152 1.00 78.12 91 ASP A CA 1
ATOM 743 C C . ASP A 1 91 ? -20.431 3.596 7.359 1.00 78.12 91 ASP A C 1
ATOM 745 O O . ASP A 1 91 ? -21.487 3.771 6.752 1.00 78.12 91 ASP A O 1
ATOM 749 N N . LYS A 1 92 ? -19.946 4.523 8.191 1.00 80.31 92 LYS A N 1
ATOM 750 C CA . LYS A 1 92 ? -20.615 5.811 8.421 1.00 80.31 92 LYS A CA 1
ATOM 751 C C . LYS A 1 92 ? -20.652 6.667 7.158 1.00 80.31 92 LYS A C 1
ATOM 753 O O . LYS A 1 92 ? -21.697 7.228 6.856 1.00 80.31 92 LYS A O 1
ATOM 758 N N . LEU A 1 93 ? -19.545 6.748 6.417 1.00 73.75 93 LEU A N 1
ATOM 759 C CA . LEU A 1 93 ? -19.441 7.530 5.180 1.00 73.75 93 LEU A CA 1
ATOM 760 C C . LEU A 1 93 ? -20.354 6.986 4.075 1.00 73.75 93 LEU A C 1
ATOM 762 O O . LEU A 1 93 ? -21.013 7.761 3.371 1.00 73.75 93 LEU A O 1
ATOM 766 N N . ILE A 1 94 ? -20.456 5.661 3.965 1.00 72.75 94 ILE A N 1
ATOM 767 C CA . ILE A 1 94 ? -21.391 5.003 3.047 1.00 72.75 94 ILE A CA 1
ATOM 768 C C . ILE A 1 94 ? -22.832 5.401 3.385 1.00 72.75 94 ILE A C 1
ATOM 770 O O . ILE A 1 94 ? -23.574 5.819 2.494 1.00 72.75 94 ILE A O 1
ATOM 774 N N . ASN A 1 95 ? -23.186 5.365 4.671 1.00 75.56 95 ASN A N 1
ATOM 775 C CA . ASN A 1 95 ? -24.541 5.616 5.165 1.00 75.56 95 ASN A CA 1
ATOM 776 C C . ASN A 1 95 ? -24.922 7.102 5.310 1.00 75.56 95 ASN A C 1
ATOM 778 O O . ASN A 1 95 ? -26.035 7.392 5.739 1.00 75.56 95 ASN A O 1
ATOM 782 N N . LEU A 1 96 ? -24.045 8.054 4.966 1.00 74.56 96 LEU A N 1
ATOM 783 C CA . LEU A 1 96 ? -24.403 9.478 4.981 1.00 74.56 96 LEU A CA 1
ATOM 784 C C . LEU A 1 96 ? -25.556 9.765 4.008 1.00 74.56 96 LEU A C 1
ATOM 786 O O . LEU A 1 96 ? -25.473 9.395 2.836 1.00 74.56 96 LEU A O 1
ATOM 790 N N . ASP A 1 97 ? -26.585 10.482 4.453 1.00 71.06 97 ASP A N 1
ATOM 791 C CA . ASP A 1 97 ? -27.705 10.899 3.600 1.00 71.06 97 ASP A CA 1
ATOM 792 C C . ASP A 1 97 ? -27.351 12.174 2.818 1.00 71.06 97 ASP A C 1
ATOM 794 O O . ASP A 1 97 ? -27.802 13.282 3.096 1.00 71.06 97 ASP A O 1
ATOM 798 N N . LEU A 1 98 ? -26.423 12.028 1.875 1.00 71.69 98 LEU A N 1
ATOM 799 C CA . LEU A 1 98 ? -26.010 13.084 0.956 1.00 71.69 98 LEU A CA 1
ATOM 800 C C . LEU A 1 98 ? -26.271 12.624 -0.469 1.00 71.69 98 LEU A C 1
ATOM 802 O O . LEU A 1 98 ? -26.043 11.456 -0.809 1.00 71.69 98 LEU A O 1
ATOM 806 N N . ARG A 1 99 ? -26.657 13.563 -1.340 1.00 73.44 99 ARG A N 1
ATOM 807 C CA . ARG A 1 99 ? -26.734 13.272 -2.772 1.00 73.44 99 ARG A CA 1
ATOM 808 C C . ARG A 1 99 ? -25.355 12.835 -3.251 1.00 73.44 99 ARG A C 1
ATOM 810 O O . ARG A 1 99 ? -24.333 13.412 -2.885 1.00 73.44 99 ARG A O 1
ATOM 817 N N . TYR A 1 100 ? -25.336 11.836 -4.123 1.00 72.31 100 TYR A N 1
ATOM 818 C CA . TYR A 1 100 ? -24.103 11.265 -4.660 1.00 72.31 100 TYR A CA 1
ATOM 819 C C . TYR A 1 100 ? -23.136 12.324 -5.220 1.00 72.31 100 TYR A C 1
ATOM 821 O O . TYR A 1 100 ? -21.947 12.288 -4.912 1.00 72.31 100 TYR A O 1
ATOM 829 N N . LYS A 1 101 ? -23.653 13.283 -6.004 1.00 72.94 101 LYS A N 1
ATOM 830 C CA . LYS A 1 101 ? -22.832 14.346 -6.603 1.00 72.94 101 LYS A CA 1
ATOM 831 C C . LYS A 1 101 ? -22.096 15.145 -5.532 1.00 72.94 101 LYS A C 1
ATOM 833 O O . LYS A 1 101 ? -20.918 15.425 -5.696 1.00 72.94 101 LYS A O 1
ATOM 838 N N . ASP A 1 102 ? -22.770 15.428 -4.423 1.00 75.94 102 ASP A N 1
ATOM 839 C CA . ASP A 1 102 ? -22.197 16.176 -3.311 1.00 75.94 102 ASP A CA 1
ATOM 840 C C . ASP A 1 102 ? -21.112 15.332 -2.616 1.00 75.94 102 ASP A C 1
ATOM 842 O O . ASP A 1 102 ? -19.998 15.814 -2.430 1.00 75.94 102 ASP A O 1
ATOM 846 N N . LYS A 1 103 ? -21.355 14.034 -2.354 1.00 73.12 103 LYS A N 1
ATOM 847 C CA . LYS A 1 103 ? -20.329 13.114 -1.808 1.00 73.12 103 LYS A CA 1
ATOM 848 C C . LYS A 1 103 ? -19.079 13.038 -2.690 1.00 73.12 103 LYS A C 1
ATOM 850 O O . LYS A 1 103 ? -17.961 13.114 -2.180 1.00 73.12 103 LYS A O 1
ATOM 855 N N . LEU A 1 104 ? -19.265 12.902 -4.004 1.00 74.44 104 LEU A N 1
ATOM 856 C CA . LEU A 1 104 ? -18.171 12.848 -4.970 1.00 74.44 104 LEU A CA 1
ATOM 857 C C . LEU A 1 104 ? -17.402 14.172 -5.000 1.00 74.44 104 LEU A C 1
ATOM 859 O O . LEU A 1 104 ? -16.178 14.165 -4.921 1.00 74.44 104 LEU A O 1
ATOM 863 N N . ILE A 1 105 ? -18.097 15.308 -5.023 1.00 77.50 105 ILE A N 1
ATOM 864 C CA . ILE A 1 105 ? -17.459 16.627 -4.989 1.00 77.50 105 ILE A CA 1
ATOM 865 C C . ILE A 1 105 ? -16.648 16.802 -3.700 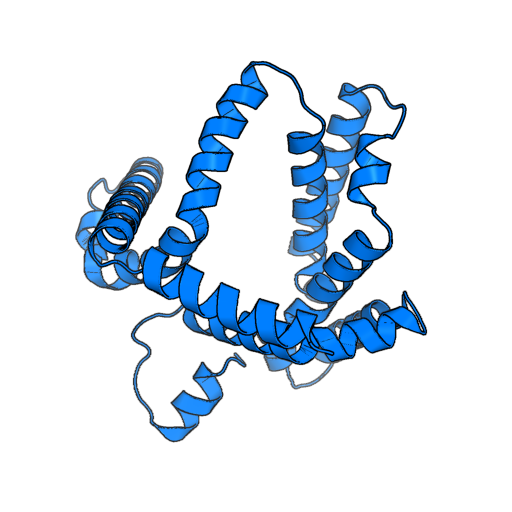1.00 77.50 105 ILE A C 1
ATOM 867 O O . ILE A 1 105 ? -15.469 17.137 -3.780 1.00 77.50 105 ILE A O 1
ATOM 871 N N . TYR A 1 106 ? -17.213 16.506 -2.525 1.00 76.38 106 TYR A N 1
ATOM 872 C CA . TYR A 1 106 ? -16.492 16.632 -1.252 1.00 76.38 106 TYR A CA 1
ATOM 873 C C . TYR A 1 106 ? -15.264 15.726 -1.183 1.00 76.38 106 TYR A C 1
ATOM 875 O O . TYR A 1 106 ? -14.203 16.160 -0.742 1.00 76.38 106 TYR A O 1
ATOM 883 N N . SER A 1 107 ? -15.386 14.484 -1.649 1.00 74.31 107 SER A N 1
ATOM 884 C CA . SER A 1 107 ? -14.267 13.540 -1.671 1.00 74.31 107 SER A CA 1
ATOM 885 C C . SER A 1 107 ? -13.150 13.963 -2.629 1.00 74.31 107 SER A C 1
ATOM 887 O O . SER A 1 107 ? -11.985 13.858 -2.262 1.00 74.31 107 SER A O 1
ATOM 889 N N . LEU A 1 108 ? -13.482 14.497 -3.812 1.00 77.88 108 LEU A N 1
ATOM 890 C CA . LEU A 1 108 ? -12.504 15.013 -4.767 1.00 77.88 108 LEU A CA 1
ATOM 891 C C . LEU A 1 108 ? -11.838 16.278 -4.236 1.00 77.88 108 LEU A C 1
ATOM 893 O O . LEU A 1 108 ? -10.616 16.370 -4.277 1.00 77.88 108 LEU A O 1
ATOM 897 N N . ILE A 1 109 ? -12.607 17.225 -3.691 1.00 81.81 109 ILE A N 1
ATOM 898 C CA . ILE A 1 109 ? -12.057 18.432 -3.059 1.00 81.81 109 ILE A CA 1
ATOM 899 C C . ILE A 1 109 ? -11.081 18.030 -1.956 1.00 81.81 109 ILE A C 1
ATOM 901 O O . ILE A 1 109 ? -9.944 18.490 -1.946 1.00 81.81 109 ILE A O 1
ATOM 905 N N . LEU A 1 110 ? -11.485 17.132 -1.058 1.00 75.12 110 LEU A N 1
ATOM 906 C CA . LEU A 1 110 ? -10.642 16.709 0.053 1.00 75.12 110 LEU A CA 1
ATOM 907 C C . LEU A 1 110 ? -9.433 15.877 -0.417 1.00 75.12 110 LEU A C 1
ATOM 909 O O . LEU A 1 110 ? -8.351 16.014 0.150 1.00 75.12 110 LEU A O 1
ATOM 913 N N . PHE A 1 111 ? -9.567 15.087 -1.487 1.00 78.44 111 PHE A N 1
ATOM 914 C CA . PHE A 1 111 ? -8.446 14.425 -2.163 1.00 78.44 111 PHE A CA 1
ATOM 915 C C . PHE A 1 111 ? -7.437 15.446 -2.701 1.00 78.44 111 PHE A C 1
ATOM 917 O O . PHE A 1 111 ? -6.252 15.336 -2.410 1.00 78.44 111 PHE A O 1
ATOM 924 N N . PHE A 1 112 ? -7.885 16.473 -3.429 1.00 79.25 112 PHE A N 1
ATOM 925 C CA . PHE A 1 112 ? -6.997 17.516 -3.949 1.00 79.25 112 PHE A CA 1
ATOM 926 C C . PHE A 1 112 ? -6.358 18.338 -2.827 1.00 79.25 112 PHE A C 1
ATOM 928 O O . PHE A 1 112 ? -5.167 18.622 -2.895 1.00 79.25 112 PHE A O 1
ATOM 935 N N . VAL A 1 113 ? -7.105 18.668 -1.769 1.00 80.69 113 VAL A N 1
ATOM 936 C CA . VAL A 1 113 ? -6.574 19.379 -0.595 1.00 80.69 113 VAL A CA 1
ATOM 937 C C . VAL A 1 113 ? -5.492 18.554 0.098 1.00 80.69 113 VAL A C 1
ATOM 939 O O . VAL A 1 113 ? -4.410 19.068 0.363 1.00 80.69 113 VAL A O 1
ATOM 942 N N . THR A 1 114 ? -5.746 17.269 0.356 1.00 75.81 114 THR A N 1
ATOM 943 C CA . THR A 1 114 ? -4.761 16.375 0.990 1.00 75.81 114 THR A CA 1
ATOM 944 C C . THR A 1 114 ? -3.564 16.094 0.082 1.00 75.81 114 THR A C 1
ATOM 946 O O . THR A 1 114 ? -2.438 16.038 0.564 1.00 75.81 114 THR A O 1
ATOM 949 N N . TYR A 1 115 ? -3.767 16.007 -1.231 1.00 74.38 115 TYR A N 1
ATOM 950 C CA . TYR A 1 115 ? -2.690 15.886 -2.213 1.00 74.38 115 TYR A CA 1
ATOM 951 C C . TYR A 1 115 ? -1.795 17.134 -2.246 1.00 74.38 115 TYR A C 1
ATOM 953 O O . TYR A 1 115 ? -0.577 17.019 -2.146 1.00 74.38 115 TYR A O 1
ATOM 961 N N . ILE A 1 116 ? -2.384 18.334 -2.322 1.00 77.31 116 ILE A N 1
ATOM 962 C CA . ILE A 1 116 ? -1.642 19.606 -2.286 1.00 77.31 116 ILE A CA 1
ATOM 963 C C . ILE A 1 116 ? -0.908 19.758 -0.950 1.00 77.31 116 ILE A C 1
ATOM 965 O O . ILE A 1 116 ? 0.255 20.163 -0.929 1.00 77.31 116 ILE A O 1
ATOM 969 N N . TRP A 1 117 ? -1.556 19.384 0.157 1.00 73.25 117 TRP A N 1
ATOM 970 C CA . TRP A 1 117 ? -0.923 19.362 1.471 1.00 73.25 117 TRP A CA 1
ATOM 971 C C . TRP A 1 117 ? 0.302 18.436 1.476 1.00 73.25 117 TRP A C 1
ATOM 973 O O . TRP A 1 117 ? 1.374 18.877 1.875 1.00 73.25 117 TRP A O 1
ATOM 983 N N . GLY A 1 118 ? 0.201 17.221 0.929 1.00 70.06 118 GLY A N 1
ATOM 984 C CA . GLY A 1 118 ? 1.334 16.292 0.812 1.00 70.06 118 GLY A CA 1
ATOM 985 C C . GLY A 1 118 ? 2.505 16.803 -0.041 1.00 70.06 118 GLY A C 1
ATOM 986 O O . GLY A 1 118 ? 3.648 16.428 0.205 1.00 70.06 118 GLY A O 1
ATOM 987 N N . PHE A 1 119 ? 2.260 17.692 -1.011 1.00 67.50 119 PHE A N 1
ATOM 988 C CA . PHE A 1 119 ? 3.330 18.333 -1.791 1.00 67.50 119 PHE A CA 1
ATOM 989 C C . PHE A 1 119 ? 4.076 19.416 -1.010 1.00 67.50 119 PHE A C 1
ATOM 991 O O . PHE A 1 119 ? 5.286 19.583 -1.181 1.00 67.50 119 PHE A O 1
ATOM 998 N N . HIS A 1 120 ? 3.354 20.173 -0.186 1.00 64.50 120 HIS A N 1
ATOM 999 C CA . HIS A 1 120 ? 3.910 21.310 0.541 1.00 64.50 120 HIS A CA 1
ATOM 1000 C C . HIS A 1 120 ? 4.489 20.909 1.905 1.00 64.50 120 HIS A C 1
ATOM 1002 O O . HIS A 1 120 ? 5.411 21.549 2.411 1.00 64.50 120 HIS A O 1
ATOM 1008 N N . ASP A 1 121 ? 3.958 19.850 2.508 1.00 65.44 121 ASP A N 1
ATOM 1009 C CA . ASP A 1 121 ? 4.261 19.457 3.872 1.00 65.44 121 ASP A CA 1
ATOM 1010 C C . ASP A 1 121 ? 5.068 18.157 3.929 1.00 65.44 121 ASP A C 1
ATOM 1012 O O . ASP A 1 121 ? 4.579 17.076 3.613 1.00 65.44 121 ASP A O 1
ATOM 1016 N N . ARG A 1 122 ? 6.321 18.261 4.383 1.00 60.69 122 ARG A N 1
ATOM 1017 C CA . ARG A 1 122 ? 7.161 17.093 4.692 1.00 60.69 122 ARG A CA 1
ATOM 1018 C C . ARG A 1 122 ? 6.983 16.596 6.133 1.00 60.69 122 ARG A C 1
ATOM 1020 O O . ARG A 1 122 ? 7.585 15.581 6.478 1.00 60.69 122 ARG A O 1
ATOM 1027 N N . PHE A 1 123 ? 6.213 17.303 6.968 1.00 60.62 123 PHE A N 1
ATOM 1028 C CA . PHE A 1 123 ? 6.109 17.066 8.412 1.00 60.62 123 PHE A CA 1
ATOM 1029 C C . PHE A 1 123 ? 5.040 16.029 8.788 1.00 60.62 123 PHE A C 1
ATOM 1031 O O . PHE A 1 123 ? 5.180 15.338 9.797 1.00 60.62 123 PHE A O 1
ATOM 1038 N N . SER A 1 124 ? 3.983 15.875 7.988 1.00 58.62 124 SER A N 1
ATOM 1039 C CA . SER A 1 124 ? 2.853 14.981 8.297 1.00 58.62 124 SER A CA 1
ATOM 1040 C C . SER A 1 124 ? 3.051 13.511 7.901 1.00 58.62 124 SER A C 1
ATOM 1042 O O . SER A 1 124 ? 2.191 12.672 8.186 1.00 58.62 124 SER A O 1
ATOM 1044 N N . GLY A 1 125 ? 4.193 13.145 7.321 1.00 69.62 125 GLY A N 1
ATOM 1045 C CA . GLY A 1 125 ? 4.441 11.766 6.904 1.00 69.62 125 GLY A CA 1
ATOM 1046 C C . GLY A 1 125 ? 3.669 11.375 5.637 1.00 69.62 125 GLY A C 1
ATOM 1047 O O . GLY A 1 125 ? 3.327 12.223 4.818 1.00 69.62 125 GLY A O 1
ATOM 1048 N N . GLU A 1 126 ? 3.306 10.093 5.514 1.00 71.50 126 GLU A N 1
ATOM 1049 C CA . GLU A 1 126 ? 2.348 9.625 4.489 1.00 71.50 126 GLU A CA 1
ATOM 1050 C C . GLU A 1 126 ? 0.878 9.926 4.834 1.00 71.50 126 GLU A C 1
ATOM 1052 O O . GLU A 1 126 ? -0.037 9.500 4.126 1.00 71.50 126 GLU A O 1
ATOM 1057 N N . LEU A 1 127 ? 0.608 10.617 5.944 1.00 73.00 127 LEU A N 1
ATOM 1058 C CA . LEU A 1 127 ? -0.754 10.850 6.420 1.00 73.00 127 LEU A CA 1
ATOM 1059 C C . LEU A 1 127 ? -1.660 11.513 5.362 1.00 73.00 127 LEU A C 1
ATOM 1061 O O . LEU A 1 127 ? -2.785 11.032 5.194 1.00 73.00 127 LEU A O 1
ATOM 1065 N N . PRO A 1 128 ? -1.217 12.539 4.603 1.00 72.75 128 PRO A N 1
ATOM 1066 C CA . PRO A 1 128 ? -2.057 13.146 3.571 1.00 72.75 128 PRO A CA 1
ATOM 1067 C C . PRO A 1 128 ? -2.427 12.155 2.457 1.00 72.75 128 PRO A C 1
ATOM 1069 O O . PRO A 1 128 ? -3.580 12.111 2.029 1.00 72.75 128 PRO A O 1
ATOM 1072 N N . HIS A 1 129 ? -1.496 11.286 2.049 1.00 70.19 129 HIS A N 1
ATOM 1073 C CA . HIS A 1 129 ? -1.767 10.228 1.071 1.00 70.19 129 HIS A CA 1
ATOM 1074 C C . HIS A 1 129 ? -2.693 9.140 1.635 1.00 70.19 129 HIS A C 1
ATOM 1076 O O . HIS A 1 129 ? -3.570 8.639 0.934 1.00 70.19 129 HIS A O 1
ATOM 1082 N N . ALA A 1 130 ? -2.569 8.794 2.918 1.00 69.69 130 ALA A N 1
ATOM 1083 C CA . ALA A 1 130 ? -3.481 7.851 3.563 1.00 69.69 130 ALA A CA 1
ATOM 1084 C C . ALA A 1 130 ? -4.924 8.385 3.593 1.00 69.69 130 ALA A C 1
ATOM 1086 O O . ALA A 1 130 ? -5.863 7.650 3.276 1.00 69.69 130 ALA A O 1
ATOM 1087 N N . PHE A 1 131 ? -5.108 9.673 3.905 1.00 73.62 131 PHE A N 1
ATOM 1088 C CA . PHE A 1 131 ? -6.415 10.329 3.818 1.00 73.62 131 PHE A CA 1
ATOM 1089 C C . PHE A 1 131 ? -6.958 10.336 2.389 1.00 73.62 131 PHE A C 1
ATOM 1091 O O . PHE A 1 131 ? -8.126 10.004 2.180 1.00 73.62 131 PHE A O 1
ATOM 1098 N N . SER A 1 132 ? -6.122 10.665 1.405 1.00 68.19 132 SER A N 1
ATOM 1099 C CA . SER A 1 132 ? -6.540 10.731 0.004 1.00 68.19 132 SER A CA 1
ATOM 1100 C C . SER A 1 132 ? -7.028 9.364 -0.509 1.00 68.19 132 SER A C 1
ATOM 1102 O O . SER A 1 132 ? -8.074 9.284 -1.159 1.00 68.19 132 SER A O 1
ATOM 1104 N N . VAL A 1 133 ? -6.367 8.269 -0.118 1.00 70.00 133 VAL A N 1
ATOM 1105 C CA . VAL A 1 133 ? -6.778 6.893 -0.448 1.00 70.00 133 VAL A CA 1
ATOM 1106 C C . VAL A 1 133 ? -8.082 6.500 0.245 1.00 70.00 133 VAL A C 1
ATOM 1108 O O . VAL A 1 133 ? -8.973 5.955 -0.406 1.00 70.00 133 VAL A O 1
ATOM 1111 N N . ILE A 1 134 ? -8.237 6.797 1.539 1.00 71.56 134 ILE A N 1
ATOM 1112 C CA . ILE A 1 134 ? -9.482 6.542 2.286 1.00 71.56 134 ILE A CA 1
ATOM 1113 C C . ILE A 1 134 ? -10.674 7.194 1.579 1.00 71.56 134 ILE A C 1
ATOM 1115 O O . ILE A 1 134 ? -11.734 6.584 1.433 1.00 71.56 134 ILE A O 1
ATOM 1119 N N . LEU A 1 135 ? -10.500 8.414 1.088 1.00 69.25 135 LEU A N 1
ATOM 1120 C CA . LEU A 1 135 ? -11.553 9.171 0.418 1.00 69.25 135 LEU A CA 1
ATOM 1121 C C . LEU A 1 135 ? -11.841 8.651 -0.986 1.00 69.25 135 LEU A C 1
ATOM 1123 O O . LEU A 1 135 ? -13.008 8.490 -1.340 1.00 69.25 135 LEU A O 1
ATOM 1127 N N . LEU A 1 136 ? -10.803 8.310 -1.750 1.00 67.75 136 LEU A N 1
ATOM 1128 C CA . LEU A 1 136 ? -10.952 7.681 -3.060 1.00 67.75 136 LEU A CA 1
ATOM 1129 C C . LEU A 1 136 ? -11.728 6.358 -2.958 1.00 67.75 136 LEU A C 1
ATOM 1131 O O . LEU A 1 136 ? -12.632 6.101 -3.752 1.00 67.75 136 LEU A O 1
ATOM 1135 N N . VAL A 1 137 ? -11.425 5.540 -1.945 1.00 67.75 137 VAL A N 1
ATOM 1136 C CA . VAL A 1 137 ? -12.138 4.282 -1.686 1.00 67.75 137 VAL A CA 1
ATOM 1137 C C . VAL A 1 137 ? -13.611 4.534 -1.358 1.00 67.75 137 VAL A C 1
ATOM 1139 O O . VAL A 1 137 ? -14.464 3.806 -1.859 1.00 67.75 137 VAL A O 1
ATOM 1142 N N . ASN A 1 138 ? -13.946 5.586 -0.603 1.00 64.56 138 ASN A N 1
ATOM 1143 C CA . ASN A 1 138 ? -15.347 5.937 -0.347 1.00 64.56 138 ASN A CA 1
ATOM 1144 C C . ASN A 1 138 ? -16.123 6.230 -1.639 1.00 64.56 138 ASN A C 1
ATOM 1146 O O . ASN A 1 138 ? -17.247 5.757 -1.786 1.00 64.56 138 ASN A O 1
ATOM 1150 N N . VAL A 1 139 ? -15.529 6.940 -2.602 1.00 63.53 139 VAL A N 1
ATOM 1151 C CA . VAL A 1 139 ? -16.176 7.209 -3.903 1.00 63.53 139 VAL A CA 1
ATOM 1152 C C . VAL A 1 139 ? -16.460 5.922 -4.662 1.00 63.53 139 VAL A C 1
ATOM 1154 O O . VAL A 1 139 ? -17.547 5.755 -5.207 1.00 63.53 139 VAL A O 1
ATOM 1157 N N . LEU A 1 140 ? -15.489 5.008 -4.683 1.00 62.66 140 LEU A N 1
ATOM 1158 C CA . LEU A 1 140 ? -15.582 3.759 -5.435 1.00 62.66 140 LEU A CA 1
ATOM 1159 C C . LEU A 1 140 ? -16.554 2.754 -4.800 1.00 62.66 140 LEU A C 1
ATOM 1161 O O . LEU A 1 140 ? -17.212 2.012 -5.523 1.00 62.66 140 LEU A O 1
ATOM 1165 N N . VAL A 1 141 ? -16.652 2.721 -3.467 1.00 61.47 141 VAL A N 1
ATOM 1166 C CA . VAL A 1 141 ? -17.493 1.761 -2.726 1.00 61.47 141 VAL A CA 1
ATOM 1167 C C . VAL A 1 141 ? -18.961 2.198 -2.658 1.00 61.47 141 VAL A C 1
ATOM 1169 O O . VAL A 1 141 ? -19.853 1.350 -2.652 1.00 61.47 141 VAL A O 1
ATOM 1172 N N . ILE A 1 142 ? -19.239 3.504 -2.641 1.00 59.47 142 ILE A N 1
ATOM 1173 C CA . ILE A 1 142 ? -20.610 4.051 -2.575 1.00 59.47 142 ILE A CA 1
ATOM 1174 C C . ILE A 1 142 ? -21.359 3.893 -3.914 1.00 59.47 142 ILE A C 1
ATOM 1176 O O . ILE A 1 142 ? -22.586 3.965 -3.986 1.00 59.47 142 ILE A O 1
ATOM 1180 N N . GLU A 1 143 ? -20.628 3.637 -4.990 1.00 57.88 143 GLU A N 1
ATOM 1181 C CA . GLU A 1 143 ? -21.112 3.676 -6.360 1.00 57.88 143 GLU A CA 1
ATOM 1182 C C . GLU A 1 143 ? -21.661 2.323 -6.857 1.00 57.88 143 GLU A C 1
ATOM 1184 O O . GLU A 1 143 ? -20.947 1.333 -7.008 1.00 57.88 143 GLU A O 1
ATOM 1189 N N . ARG A 1 144 ? -22.973 2.277 -7.151 1.00 56.47 144 ARG A N 1
ATOM 1190 C CA . ARG A 1 144 ? -23.667 1.141 -7.801 1.00 56.47 144 ARG A CA 1
ATOM 1191 C C . ARG A 1 144 ? -23.854 1.328 -9.319 1.00 56.47 144 ARG A C 1
ATOM 1193 O O . ARG A 1 144 ? -24.600 0.557 -9.931 1.00 56.47 144 ARG A O 1
ATOM 1200 N N . ASN A 1 145 ? -23.225 2.326 -9.940 1.00 57.38 145 ASN A N 1
ATOM 1201 C CA . ASN A 1 145 ? -23.457 2.676 -11.342 1.00 57.38 145 ASN A CA 1
ATOM 1202 C C . ASN A 1 145 ? -22.737 1.724 -12.318 1.00 57.38 145 ASN A C 1
ATOM 1204 O O . ASN A 1 145 ? -21.702 1.138 -12.006 1.00 57.38 145 ASN A O 1
ATOM 1208 N N . ALA A 1 146 ? -23.276 1.545 -13.526 1.00 55.12 146 ALA A N 1
ATOM 1209 C CA . ALA A 1 146 ? -22.820 0.505 -14.459 1.00 55.12 146 ALA A CA 1
ATOM 1210 C C . ALA A 1 146 ? -21.394 0.734 -15.007 1.00 55.12 146 ALA A C 1
ATOM 1212 O O . ALA A 1 146 ? -20.648 -0.224 -15.216 1.00 55.12 146 ALA A O 1
ATOM 1213 N N . ILE A 1 147 ? -20.996 1.994 -15.208 1.00 58.25 147 ILE A N 1
ATOM 1214 C CA . ILE A 1 147 ? -19.639 2.370 -15.642 1.00 58.25 147 ILE A CA 1
ATOM 1215 C C . ILE A 1 147 ? -18.634 2.079 -14.527 1.00 58.25 147 ILE A C 1
ATOM 1217 O O . ILE A 1 147 ? -17.585 1.488 -14.775 1.00 58.25 147 ILE A O 1
ATOM 1221 N N . LEU A 1 148 ? -18.993 2.413 -13.289 1.00 63.09 148 LEU A N 1
ATOM 1222 C CA . LEU A 1 148 ? -18.152 2.155 -12.129 1.00 63.09 148 LEU A CA 1
ATOM 1223 C C . LEU A 1 148 ? -18.128 0.681 -11.737 1.00 63.09 148 LEU A C 1
ATOM 1225 O O . LEU A 1 148 ? -17.093 0.239 -11.274 1.00 63.09 148 LEU A O 1
ATOM 1229 N N . LYS A 1 149 ? -19.149 -0.120 -12.066 1.00 65.19 149 LYS A N 1
ATOM 1230 C CA . LYS A 1 149 ? -19.069 -1.594 -12.019 1.00 65.19 149 LYS A CA 1
ATOM 1231 C C . LYS A 1 149 ? -18.059 -2.174 -13.016 1.00 65.19 149 LYS A C 1
ATOM 1233 O O . LYS A 1 149 ? -17.377 -3.153 -12.718 1.00 65.19 149 LYS A O 1
ATOM 1238 N N . LYS A 1 150 ? -17.956 -1.605 -14.222 1.00 66.50 150 LYS A N 1
ATOM 1239 C CA . LYS A 1 150 ? -16.943 -2.036 -15.204 1.00 66.50 150 LYS A CA 1
ATOM 1240 C C . LYS A 1 150 ? -15.544 -1.592 -14.780 1.00 66.50 150 LYS A C 1
ATOM 1242 O O . LYS A 1 150 ? -14.628 -2.412 -14.763 1.00 66.50 150 LYS A O 1
ATOM 1247 N N . ALA A 1 151 ? -15.393 -0.329 -14.381 1.00 68.19 151 ALA A N 1
ATOM 1248 C CA . ALA A 1 151 ? -14.139 0.193 -13.847 1.00 68.19 151 ALA A CA 1
ATOM 1249 C C . ALA A 1 151 ? -13.724 -0.549 -12.568 1.00 68.19 151 ALA A C 1
ATOM 1251 O O . ALA A 1 151 ? -12.554 -0.889 -12.420 1.00 68.19 151 ALA A O 1
ATOM 1252 N N . SER A 1 152 ? -14.674 -0.899 -11.694 1.00 68.50 152 SER A N 1
ATOM 1253 C CA . SER A 1 152 ? -14.422 -1.718 -10.509 1.00 68.50 152 SER A CA 1
ATOM 1254 C C . SER A 1 152 ? -13.962 -3.113 -10.895 1.00 68.50 152 SER A C 1
ATOM 1256 O O . SER A 1 152 ? -13.114 -3.653 -10.210 1.00 68.50 152 SER A O 1
ATOM 1258 N N . GLY A 1 153 ? -14.448 -3.698 -11.993 1.00 77.00 153 GLY A N 1
ATOM 1259 C CA . GLY A 1 153 ? -13.925 -4.965 -12.512 1.00 77.00 153 GLY A CA 1
ATOM 1260 C C . GLY A 1 153 ? -12.430 -4.887 -12.834 1.00 77.00 153 GLY A C 1
ATOM 1261 O O . GLY A 1 153 ? -11.661 -5.739 -12.389 1.00 77.00 153 GLY A O 1
ATOM 1262 N N . VAL A 1 154 ? -12.007 -3.830 -13.534 1.00 81.12 154 VAL A N 1
ATOM 1263 C CA . VAL A 1 154 ? -10.588 -3.580 -13.848 1.00 81.12 154 VAL A CA 1
ATOM 1264 C C . VAL A 1 154 ? -9.786 -3.274 -12.582 1.00 81.12 154 VAL A C 1
ATOM 1266 O O . VAL A 1 154 ? -8.729 -3.857 -12.381 1.00 81.12 154 VAL A O 1
ATOM 1269 N N . LEU A 1 155 ? -10.293 -2.421 -11.691 1.00 78.25 155 LEU A N 1
ATOM 1270 C CA . LEU A 1 155 ? -9.653 -2.087 -10.413 1.00 78.25 155 LEU A CA 1
ATOM 1271 C C . LEU A 1 155 ? -9.539 -3.304 -9.488 1.00 78.25 155 LEU A C 1
ATOM 1273 O O . LEU A 1 155 ? -8.517 -3.476 -8.838 1.00 78.25 155 LEU A O 1
ATOM 1277 N N . VAL A 1 156 ? -10.549 -4.174 -9.449 1.00 81.94 156 VAL A N 1
ATOM 1278 C CA . VAL A 1 156 ? -10.529 -5.438 -8.699 1.00 81.94 156 VAL A CA 1
ATOM 1279 C C . VAL A 1 156 ? -9.519 -6.393 -9.316 1.00 81.94 156 VAL A C 1
ATOM 1281 O O . VAL A 1 156 ? -8.772 -7.037 -8.586 1.00 81.94 156 VAL A O 1
ATOM 1284 N N . PHE A 1 157 ? -9.463 -6.485 -10.645 1.00 87.12 157 PHE A N 1
ATOM 1285 C CA . PHE A 1 157 ? -8.454 -7.279 -11.337 1.00 87.12 157 PHE A CA 1
ATOM 1286 C C . PHE A 1 157 ? -7.037 -6.779 -11.019 1.00 87.12 157 PHE A C 1
ATOM 1288 O O . PHE A 1 157 ? -6.205 -7.547 -10.538 1.00 87.12 157 PHE A O 1
ATOM 1295 N N . LEU A 1 158 ? -6.781 -5.481 -11.190 1.00 86.38 158 LEU A N 1
ATOM 1296 C CA . LEU A 1 158 ? -5.503 -4.857 -10.847 1.00 86.38 158 LEU A CA 1
ATOM 1297 C C . LEU A 1 158 ? -5.186 -5.013 -9.358 1.00 86.38 158 LEU A C 1
ATOM 1299 O O . LEU A 1 158 ? -4.055 -5.327 -9.009 1.00 86.38 158 LEU A O 1
ATOM 1303 N N . GLY A 1 159 ? -6.183 -4.873 -8.485 1.00 84.19 159 GLY A N 1
ATOM 1304 C CA . GLY A 1 159 ? -6.064 -5.065 -7.043 1.00 84.19 159 GLY A CA 1
ATOM 1305 C C . GLY A 1 159 ? -5.631 -6.484 -6.676 1.00 84.19 159 GLY A C 1
ATOM 1306 O O . GLY A 1 159 ? -4.701 -6.643 -5.889 1.00 84.19 159 GLY A O 1
ATOM 1307 N N . LYS A 1 160 ? -6.214 -7.513 -7.308 1.00 88.62 160 LYS A N 1
ATOM 1308 C CA . LYS A 1 160 ? -5.804 -8.922 -7.137 1.00 88.62 160 LYS A CA 1
ATOM 1309 C C . LYS A 1 160 ? -4.351 -9.161 -7.543 1.00 88.62 160 LYS A C 1
ATOM 1311 O O . LYS A 1 160 ? -3.660 -9.943 -6.902 1.00 88.62 160 LYS A O 1
ATOM 1316 N N . HIS A 1 161 ? -3.883 -8.474 -8.582 1.00 91.50 161 HIS A N 1
ATOM 1317 C CA . HIS A 1 161 ? -2.517 -8.600 -9.089 1.00 91.50 161 HIS A CA 1
ATOM 1318 C C . HIS A 1 161 ? -1.528 -7.598 -8.467 1.00 91.50 161 HIS A C 1
ATOM 1320 O O . HIS A 1 161 ? -0.324 -7.718 -8.705 1.00 91.50 161 HIS A O 1
ATOM 1326 N N . SER A 1 162 ? -2.006 -6.644 -7.660 1.00 88.75 162 SER A N 1
ATOM 1327 C CA . SER A 1 162 ? -1.236 -5.493 -7.171 1.00 88.75 162 SER A CA 1
ATOM 1328 C C . SER A 1 162 ? -0.002 -5.889 -6.369 1.00 88.75 162 SER A C 1
ATOM 1330 O O . SER A 1 162 ? 1.061 -5.314 -6.581 1.00 88.75 162 SER A O 1
ATOM 1332 N N . THR A 1 163 ? -0.096 -6.908 -5.512 1.00 87.38 163 THR A N 1
ATOM 1333 C CA . THR A 1 163 ? 1.040 -7.384 -4.713 1.00 87.38 163 THR A CA 1
ATOM 1334 C C . THR A 1 163 ? 2.159 -7.928 -5.593 1.00 87.38 163 THR A C 1
ATOM 1336 O O . THR A 1 163 ? 3.314 -7.558 -5.412 1.00 87.38 163 THR A O 1
ATOM 1339 N N . ASN A 1 164 ? 1.839 -8.761 -6.585 1.00 90.69 164 ASN A N 1
ATOM 1340 C CA . ASN A 1 164 ? 2.850 -9.279 -7.507 1.00 90.69 164 ASN A CA 1
ATOM 1341 C C . ASN A 1 164 ? 3.441 -8.149 -8.361 1.00 90.69 164 ASN A C 1
ATOM 1343 O O . ASN A 1 164 ? 4.651 -8.100 -8.547 1.00 90.69 164 ASN A O 1
ATOM 1347 N N . ILE A 1 165 ? 2.610 -7.217 -8.845 1.00 90.62 165 ILE A N 1
ATOM 1348 C CA . ILE A 1 165 ? 3.080 -6.045 -9.598 1.00 90.62 165 ILE A CA 1
ATOM 1349 C C . ILE A 1 165 ? 4.059 -5.238 -8.737 1.00 90.62 165 ILE A C 1
ATOM 1351 O O . ILE A 1 165 ? 5.174 -4.957 -9.169 1.00 90.62 165 ILE A O 1
ATOM 1355 N N . PHE A 1 166 ? 3.695 -4.941 -7.489 1.00 86.75 166 PHE A N 1
ATOM 1356 C CA . PHE A 1 166 ? 4.562 -4.254 -6.538 1.00 86.75 166 PHE A CA 1
ATOM 1357 C C . PHE A 1 166 ? 5.870 -5.016 -6.278 1.00 86.75 166 PHE A C 1
ATOM 1359 O O . PHE A 1 166 ? 6.928 -4.407 -6.162 1.00 86.75 166 PHE A O 1
ATOM 1366 N N . MET A 1 167 ? 5.848 -6.344 -6.246 1.00 84.75 167 MET A N 1
ATOM 1367 C CA . MET A 1 167 ? 7.073 -7.124 -6.063 1.00 84.75 167 MET A CA 1
ATOM 1368 C C . MET A 1 167 ? 7.984 -7.103 -7.289 1.00 84.75 167 MET A C 1
ATOM 1370 O O . MET A 1 167 ? 9.199 -7.011 -7.135 1.00 84.75 167 MET A O 1
ATOM 1374 N N . PHE A 1 168 ? 7.415 -7.179 -8.495 1.00 87.69 168 PHE A N 1
ATOM 1375 C CA . PHE A 1 168 ? 8.174 -7.392 -9.729 1.00 87.69 168 PHE A CA 1
ATOM 1376 C C . PHE A 1 168 ? 8.510 -6.120 -10.508 1.00 87.69 168 PHE A C 1
ATOM 1378 O O . PHE A 1 168 ? 9.458 -6.143 -11.288 1.00 87.69 168 PHE A O 1
ATOM 1385 N N . HIS A 1 169 ? 7.802 -5.006 -10.304 1.00 86.69 169 HIS A N 1
ATOM 1386 C CA . HIS A 1 169 ? 7.988 -3.797 -11.117 1.00 86.69 169 HIS A CA 1
ATOM 1387 C C . HIS A 1 169 ? 9.440 -3.290 -11.116 1.00 86.69 169 HIS A C 1
ATOM 1389 O O . HIS A 1 169 ? 9.993 -3.007 -12.176 1.00 86.69 169 HIS A O 1
ATOM 1395 N N . THR A 1 170 ? 10.103 -3.253 -9.959 1.00 84.94 170 THR A N 1
ATOM 1396 C CA . THR A 1 170 ? 11.517 -2.865 -9.859 1.00 84.94 170 THR A CA 1
ATOM 1397 C C . THR A 1 170 ? 12.462 -3.889 -10.464 1.00 84.94 170 THR A C 1
ATOM 1399 O O . THR A 1 170 ? 13.413 -3.489 -11.122 1.00 84.94 170 THR A O 1
ATOM 1402 N N . PHE A 1 171 ? 12.203 -5.192 -10.312 1.00 85.50 171 PHE A N 1
ATOM 1403 C CA . PHE A 1 171 ? 12.999 -6.224 -10.988 1.00 85.50 171 PHE A CA 1
ATOM 1404 C C . PHE A 1 171 ? 12.955 -6.040 -12.509 1.00 85.50 171 PHE A C 1
ATOM 1406 O O . PHE A 1 171 ? 13.985 -6.091 -13.174 1.00 85.50 171 PHE A O 1
ATOM 1413 N N . ILE A 1 172 ? 11.776 -5.773 -13.067 1.00 88.31 172 ILE A N 1
ATOM 1414 C CA . ILE A 1 172 ? 11.623 -5.553 -14.507 1.00 88.31 172 ILE A CA 1
ATOM 1415 C C . ILE A 1 172 ? 12.326 -4.277 -14.960 1.00 88.31 172 ILE A C 1
ATOM 1417 O O . ILE A 1 172 ? 13.001 -4.299 -15.985 1.00 88.31 172 ILE A O 1
ATOM 1421 N N . LEU A 1 173 ? 12.254 -3.199 -14.180 1.00 85.94 173 LEU A N 1
ATOM 1422 C CA . LEU A 1 173 ? 12.994 -1.974 -14.490 1.00 85.94 173 LEU A CA 1
ATOM 1423 C C . LEU A 1 173 ? 14.513 -2.169 -14.436 1.00 85.94 173 LEU A C 1
ATOM 1425 O O . LEU A 1 173 ? 15.210 -1.621 -15.280 1.00 85.94 173 LEU A O 1
ATOM 1429 N N . LEU A 1 174 ? 15.019 -2.945 -13.474 1.00 83.75 174 LEU A N 1
ATOM 1430 C CA . LEU A 1 174 ? 16.459 -3.140 -13.275 1.00 83.75 174 LEU A CA 1
ATOM 1431 C C . LEU A 1 174 ? 17.076 -4.118 -14.279 1.00 83.75 174 LEU A C 1
ATOM 1433 O O . LEU A 1 174 ? 18.177 -3.883 -14.765 1.00 83.75 174 LEU A O 1
ATOM 1437 N N . TYR A 1 175 ? 16.389 -5.221 -14.580 1.00 86.00 175 TYR A N 1
ATOM 1438 C CA . TYR A 1 175 ? 16.958 -6.316 -15.373 1.00 86.00 175 TYR A CA 1
ATOM 1439 C C . TYR A 1 175 ? 16.457 -6.351 -16.822 1.00 86.00 175 TYR A C 1
ATOM 1441 O O . TYR A 1 175 ? 17.128 -6.912 -17.686 1.00 86.00 175 TYR A O 1
ATOM 1449 N N . PHE A 1 176 ? 15.305 -5.739 -17.110 1.00 88.31 176 PHE A N 1
ATOM 1450 C CA . PHE A 1 176 ? 14.654 -5.759 -18.427 1.00 88.31 176 PHE A CA 1
ATOM 1451 C C . PHE A 1 176 ? 14.389 -4.346 -18.966 1.00 88.31 176 PHE A C 1
ATOM 1453 O O . PHE A 1 176 ? 13.439 -4.112 -19.715 1.00 88.31 176 PHE A O 1
ATOM 1460 N N . GLU A 1 177 ? 15.253 -3.392 -18.608 1.00 89.31 177 GLU A N 1
ATOM 1461 C CA . GLU A 1 177 ? 15.160 -1.985 -19.007 1.00 89.31 177 GLU A CA 1
ATOM 1462 C C . GLU A 1 177 ? 14.939 -1.823 -20.521 1.00 89.31 177 GLU A C 1
ATOM 1464 O O . GLU A 1 177 ? 14.022 -1.131 -20.960 1.00 89.31 177 GLU A O 1
ATOM 1469 N N . LYS A 1 178 ? 15.724 -2.529 -21.344 1.00 90.75 178 LYS A N 1
ATOM 1470 C CA . LYS A 1 178 ? 15.639 -2.437 -22.813 1.00 90.75 178 LYS A CA 1
ATOM 1471 C C . LYS A 1 178 ? 14.252 -2.806 -23.344 1.00 90.75 178 LYS A C 1
ATOM 1473 O O . LYS A 1 178 ? 13.781 -2.198 -24.302 1.00 90.75 178 LYS A O 1
ATOM 1478 N N . GLN A 1 179 ? 13.603 -3.792 -22.729 1.00 91.12 179 GLN A N 1
ATOM 1479 C CA . GLN A 1 179 ? 12.260 -4.237 -23.086 1.00 91.12 179 GLN A CA 1
ATOM 1480 C C . GLN A 1 179 ? 11.207 -3.229 -22.622 1.00 91.12 179 GLN A C 1
ATOM 1482 O O . GLN A 1 179 ? 10.251 -2.974 -23.352 1.00 91.12 179 GLN A O 1
ATOM 1487 N N . VAL A 1 180 ? 11.393 -2.618 -21.449 1.00 89.94 180 VAL A N 1
ATOM 1488 C CA . VAL A 1 180 ? 10.492 -1.581 -20.923 1.00 89.94 180 VAL A CA 1
ATOM 1489 C C . VAL A 1 180 ? 10.514 -0.332 -21.806 1.00 89.94 180 VAL A C 1
ATOM 1491 O O . VAL A 1 180 ? 9.457 0.153 -22.217 1.00 89.94 180 VAL A O 1
ATOM 1494 N N . TYR A 1 181 ? 11.707 0.151 -22.156 1.00 91.19 181 TYR A N 1
ATOM 1495 C CA . TYR A 1 181 ? 11.907 1.410 -22.880 1.00 91.19 181 TYR A CA 1
ATOM 1496 C C . TYR A 1 181 ? 11.904 1.274 -24.411 1.00 91.19 181 TYR A C 1
ATOM 1498 O O . TYR A 1 181 ? 12.259 2.218 -25.120 1.00 91.19 181 TYR A O 1
ATOM 1506 N N . TYR A 1 182 ? 11.457 0.130 -24.938 1.00 91.88 182 TYR A N 1
ATOM 1507 C CA . TYR A 1 182 ? 11.480 -0.185 -26.370 1.00 91.88 182 TYR A CA 1
ATOM 1508 C C . TYR A 1 182 ? 10.842 0.904 -27.251 1.00 91.88 182 TYR A C 1
ATOM 1510 O O . TYR A 1 182 ? 11.438 1.338 -28.235 1.00 91.88 182 TYR A O 1
ATOM 1518 N N . PHE A 1 183 ? 9.658 1.397 -26.873 1.00 88.06 183 PHE A N 1
ATOM 1519 C CA . PHE A 1 183 ? 8.869 2.322 -27.697 1.00 88.06 183 PHE A CA 1
ATOM 1520 C C . PHE A 1 183 ? 9.369 3.775 -27.697 1.00 88.06 183 PHE A C 1
ATOM 1522 O O . PHE A 1 183 ? 8.844 4.574 -28.471 1.00 88.06 183 PHE A O 1
ATOM 1529 N N . ARG A 1 184 ? 10.335 4.144 -26.834 1.00 89.31 184 ARG A N 1
ATOM 1530 C CA . ARG A 1 184 ? 10.923 5.500 -26.675 1.00 89.31 184 ARG A CA 1
ATOM 1531 C C . ARG A 1 184 ? 9.934 6.675 -26.510 1.00 89.31 184 ARG A C 1
ATOM 1533 O O . ARG A 1 184 ? 10.358 7.818 -26.389 1.00 89.31 184 ARG A O 1
ATOM 1540 N N . ASN A 1 185 ? 8.629 6.412 -26.463 1.00 93.38 185 ASN A N 1
ATOM 1541 C CA . ASN A 1 185 ? 7.561 7.366 -26.198 1.00 93.38 185 ASN A CA 1
ATOM 1542 C C . ASN A 1 185 ? 7.066 7.175 -24.753 1.00 93.38 185 ASN A C 1
ATOM 1544 O O . ASN A 1 185 ? 6.665 6.058 -24.417 1.00 93.38 185 ASN A O 1
ATOM 1548 N N . PRO A 1 186 ? 7.040 8.223 -23.907 1.00 90.00 186 PRO A N 1
ATOM 1549 C CA . PRO A 1 186 ? 6.691 8.099 -22.488 1.00 90.00 186 PRO A CA 1
ATOM 1550 C C . PRO A 1 186 ? 5.349 7.407 -22.208 1.00 90.00 186 PRO A C 1
ATOM 1552 O O . PRO A 1 186 ? 5.262 6.580 -21.301 1.00 90.00 186 PRO A O 1
ATOM 1555 N N . PHE A 1 187 ? 4.314 7.684 -23.007 1.00 92.12 187 PHE A N 1
ATOM 1556 C CA . PHE A 1 187 ? 2.996 7.066 -22.831 1.00 92.12 187 PHE A CA 1
ATOM 1557 C C . PHE A 1 187 ? 3.018 5.576 -23.181 1.00 92.12 187 PHE A C 1
ATOM 1559 O O . PHE A 1 187 ? 2.494 4.750 -22.432 1.00 92.12 187 PHE A O 1
ATOM 1566 N N . LEU A 1 188 ? 3.667 5.217 -24.292 1.00 92.25 188 LEU A N 1
ATOM 1567 C CA . LEU A 1 188 ? 3.793 3.819 -24.712 1.00 92.25 188 LEU A CA 1
ATOM 1568 C C . LEU A 1 188 ? 4.693 3.016 -23.770 1.00 92.25 188 LEU A C 1
ATOM 1570 O O . LEU A 1 188 ? 4.411 1.847 -23.528 1.00 92.25 188 LEU A O 1
ATOM 1574 N N . ILE A 1 189 ? 5.729 3.636 -23.199 1.00 92.50 189 ILE A N 1
ATOM 1575 C CA . ILE A 1 189 ? 6.586 3.020 -22.178 1.00 92.50 189 ILE A CA 1
ATOM 1576 C C . ILE A 1 189 ? 5.751 2.623 -20.959 1.00 92.50 189 ILE A C 1
ATOM 1578 O O . ILE A 1 189 ? 5.841 1.485 -20.505 1.00 92.50 189 ILE A O 1
ATOM 1582 N N . TYR A 1 190 ? 4.905 3.525 -20.456 1.00 89.62 190 TYR A N 1
ATOM 1583 C CA . TYR A 1 190 ? 4.063 3.243 -19.293 1.00 89.62 190 TYR A CA 1
ATOM 1584 C C . TYR A 1 190 ? 3.075 2.098 -19.555 1.00 89.62 190 TYR A C 1
ATOM 1586 O O . TYR A 1 190 ? 2.960 1.174 -18.748 1.00 89.62 190 TYR A O 1
ATOM 1594 N N . ILE A 1 191 ? 2.406 2.118 -20.712 1.00 91.50 191 ILE A N 1
ATOM 1595 C CA . ILE A 1 191 ? 1.475 1.055 -21.116 1.00 91.50 191 ILE A CA 1
ATOM 1596 C C . ILE A 1 191 ? 2.211 -0.283 -21.254 1.00 91.50 191 ILE A C 1
ATOM 1598 O O . ILE A 1 191 ? 1.777 -1.284 -20.686 1.00 91.50 191 ILE A O 1
ATOM 1602 N N . ASN A 1 192 ? 3.344 -0.299 -21.959 1.00 93.56 192 ASN A N 1
ATOM 1603 C CA . ASN A 1 192 ? 4.172 -1.489 -22.147 1.00 93.56 192 ASN A CA 1
ATOM 1604 C C . ASN A 1 192 ? 4.635 -2.067 -20.805 1.00 93.56 192 ASN A C 1
ATOM 1606 O O . ASN A 1 192 ? 4.521 -3.267 -20.561 1.00 93.56 192 ASN A O 1
ATOM 1610 N N . PHE A 1 193 ? 5.084 -1.204 -19.896 1.00 92.56 193 PHE A N 1
ATOM 1611 C CA . PHE A 1 193 ? 5.518 -1.609 -18.569 1.00 92.56 193 PHE A CA 1
ATOM 1612 C C . PHE A 1 193 ? 4.397 -2.275 -17.767 1.00 92.56 193 PHE A C 1
ATOM 1614 O O . PHE A 1 193 ? 4.602 -3.366 -17.233 1.00 92.56 193 PHE A O 1
ATOM 1621 N N . ILE A 1 194 ? 3.206 -1.665 -17.735 1.00 91.00 194 ILE A N 1
ATOM 1622 C CA . ILE A 1 194 ? 2.022 -2.230 -17.072 1.00 91.00 194 ILE A CA 1
ATOM 1623 C C . ILE A 1 194 ? 1.671 -3.601 -17.651 1.00 91.00 194 ILE A C 1
ATOM 1625 O O . ILE A 1 194 ? 1.395 -4.533 -16.894 1.00 91.00 194 ILE A O 1
ATOM 1629 N N . ILE A 1 195 ? 1.704 -3.745 -18.977 1.00 92.69 195 ILE A N 1
ATOM 1630 C CA . ILE A 1 195 ? 1.418 -5.022 -19.638 1.00 92.69 195 ILE A CA 1
ATOM 1631 C C . ILE A 1 195 ? 2.410 -6.091 -19.172 1.00 92.69 195 ILE A C 1
ATOM 1633 O O . ILE A 1 195 ? 1.980 -7.161 -18.743 1.00 92.69 195 ILE A O 1
ATOM 1637 N N . ILE A 1 196 ? 3.714 -5.799 -19.181 1.00 93.75 196 ILE A N 1
ATOM 1638 C CA . ILE A 1 196 ? 4.753 -6.756 -18.772 1.00 93.75 196 ILE A CA 1
ATOM 1639 C C . ILE A 1 196 ? 4.526 -7.228 -17.328 1.00 93.75 196 ILE A C 1
ATOM 1641 O O . ILE A 1 196 ? 4.487 -8.434 -17.070 1.00 93.75 196 ILE A O 1
ATOM 1645 N N . VAL A 1 197 ? 4.329 -6.307 -16.379 1.00 93.75 197 VAL A N 1
ATOM 1646 C CA . VAL A 1 197 ? 4.159 -6.675 -14.959 1.00 93.75 197 VAL A CA 1
ATOM 1647 C C . VAL A 1 197 ? 2.838 -7.402 -14.690 1.00 93.75 197 VAL A C 1
ATOM 1649 O O . VAL A 1 197 ? 2.800 -8.294 -13.839 1.00 93.75 197 VAL A O 1
ATOM 1652 N N . ILE A 1 198 ? 1.765 -7.089 -15.426 1.00 94.44 198 ILE A N 1
ATOM 1653 C CA . ILE A 1 198 ? 0.492 -7.822 -15.340 1.00 94.44 198 ILE A CA 1
ATOM 1654 C C . ILE A 1 198 ? 0.652 -9.240 -15.888 1.00 94.44 198 ILE A C 1
ATOM 1656 O O . ILE A 1 198 ? 0.218 -10.185 -15.232 1.00 94.44 198 ILE A O 1
ATOM 1660 N N . VAL A 1 199 ? 1.292 -9.410 -17.047 1.00 94.50 199 VAL A N 1
ATOM 1661 C CA . VAL A 1 199 ? 1.525 -10.733 -17.649 1.00 94.50 199 VAL A CA 1
ATOM 1662 C C . VAL A 1 199 ? 2.315 -11.623 -16.693 1.00 94.50 199 VAL A C 1
ATOM 1664 O O . VAL A 1 199 ? 1.904 -12.750 -16.421 1.00 94.50 199 VAL A O 1
ATOM 1667 N N . ILE A 1 200 ? 3.391 -11.100 -16.103 1.00 93.44 200 ILE A N 1
ATOM 1668 C CA . ILE A 1 200 ? 4.175 -11.823 -15.093 1.00 93.44 200 ILE A CA 1
ATOM 1669 C C . ILE A 1 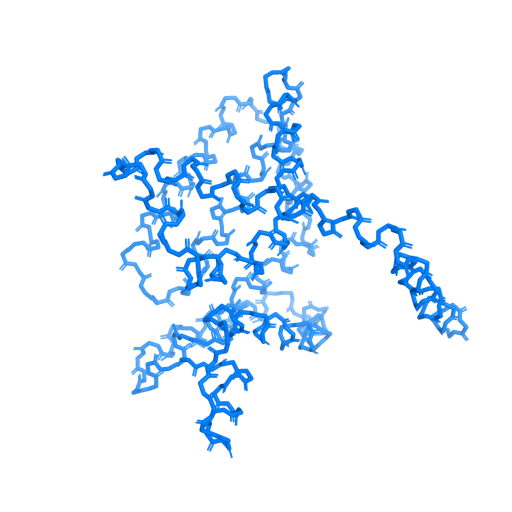200 ? 3.311 -12.180 -13.885 1.00 93.44 200 ILE A C 1
ATOM 1671 O O . ILE A 1 200 ? 3.346 -13.315 -13.414 1.00 93.44 200 ILE A O 1
ATOM 1675 N N . SER A 1 201 ? 2.498 -11.242 -13.401 1.00 94.94 201 SER A N 1
ATOM 1676 C CA . SER A 1 201 ? 1.589 -11.493 -12.285 1.00 94.94 201 SER A CA 1
ATOM 1677 C C . SER A 1 201 ? 0.602 -12.628 -12.579 1.00 94.94 201 SER A C 1
ATOM 1679 O O . SER A 1 201 ? 0.407 -13.495 -11.729 1.00 94.94 201 SER A O 1
ATOM 1681 N N . ILE A 1 202 ? 0.025 -12.678 -13.783 1.00 94.56 202 ILE A N 1
ATOM 1682 C CA . ILE A 1 202 ? -0.872 -13.764 -14.211 1.00 94.56 202 ILE A CA 1
ATOM 1683 C C . ILE A 1 202 ? -0.127 -15.104 -14.241 1.00 94.56 202 ILE A C 1
ATOM 1685 O O . ILE A 1 202 ? -0.631 -16.094 -13.708 1.00 94.56 202 ILE A O 1
ATOM 1689 N N . ILE A 1 203 ? 1.079 -15.135 -14.818 1.00 94.38 203 ILE A N 1
ATOM 1690 C CA . ILE A 1 203 ? 1.921 -16.341 -14.867 1.00 94.38 203 ILE A CA 1
ATOM 1691 C C . ILE A 1 203 ? 2.226 -16.840 -13.448 1.00 94.38 203 ILE A C 1
ATOM 1693 O O . ILE A 1 203 ? 2.144 -18.037 -13.185 1.00 94.38 203 ILE A O 1
ATOM 1697 N N . LEU A 1 204 ? 2.512 -15.944 -12.503 1.00 92.12 204 LEU A N 1
ATOM 1698 C CA . LEU A 1 204 ? 2.777 -16.308 -11.110 1.00 92.12 204 LEU A CA 1
ATOM 1699 C C . LEU A 1 204 ? 1.548 -16.870 -10.392 1.00 92.12 204 LEU A C 1
ATOM 1701 O O . LEU A 1 204 ? 1.672 -17.861 -9.673 1.00 92.12 204 LEU A O 1
ATOM 1705 N N . GLU A 1 205 ? 0.366 -16.276 -10.574 1.00 92.88 205 GLU A N 1
ATOM 1706 C CA . GLU A 1 205 ? -0.880 -16.843 -10.031 1.00 92.88 205 GLU A CA 1
ATOM 1707 C C . GLU A 1 205 ? -1.137 -18.245 -10.598 1.00 92.88 205 GLU A C 1
ATOM 1709 O O . GLU A 1 205 ? -1.513 -19.160 -9.860 1.00 92.88 205 GLU A O 1
ATOM 1714 N N . PHE A 1 206 ? -0.867 -18.444 -11.890 1.00 92.62 206 PHE A N 1
ATOM 1715 C CA . PHE A 1 206 ? -0.947 -19.759 -12.514 1.00 92.62 206 PHE A CA 1
ATOM 1716 C C . PHE A 1 206 ? 0.041 -20.734 -11.861 1.00 92.62 206 PHE A C 1
ATOM 1718 O O . PHE A 1 206 ? -0.379 -21.772 -11.356 1.00 92.62 206 PHE A O 1
ATOM 1725 N N . ILE A 1 207 ? 1.327 -20.388 -11.757 1.00 93.25 207 ILE A N 1
ATOM 1726 C CA . ILE A 1 207 ? 2.341 -21.244 -11.119 1.00 93.25 207 ILE A CA 1
ATOM 1727 C C . ILE A 1 207 ? 1.935 -21.615 -9.686 1.00 93.25 207 ILE A C 1
ATOM 1729 O O . ILE A 1 207 ? 1.981 -22.792 -9.336 1.00 93.25 207 ILE A O 1
ATOM 1733 N N . LYS A 1 208 ? 1.474 -20.654 -8.873 1.00 89.69 208 LYS A N 1
ATOM 1734 C CA . LYS A 1 208 ? 1.008 -20.905 -7.494 1.00 89.69 208 LYS A CA 1
ATOM 1735 C C . LYS A 1 208 ? -0.165 -21.883 -7.436 1.00 89.69 208 LYS A C 1
ATOM 1737 O O . LYS A 1 208 ? -0.244 -22.708 -6.524 1.00 89.69 208 LYS A O 1
ATOM 1742 N N . LYS A 1 209 ? -1.065 -21.820 -8.417 1.00 89.44 209 LYS A N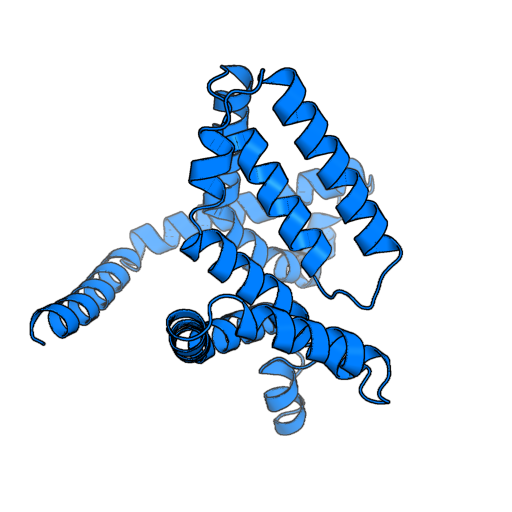 1
ATOM 1743 C CA . LYS A 1 209 ? -2.196 -22.745 -8.522 1.00 89.44 209 LYS A CA 1
ATOM 1744 C C . LYS A 1 209 ? -1.740 -24.180 -8.782 1.00 89.44 209 LYS A C 1
ATOM 1746 O O . LYS A 1 209 ? -2.264 -25.096 -8.150 1.00 89.44 209 LYS A O 1
ATOM 1751 N N . TYR A 1 210 ? -0.765 -24.378 -9.668 1.00 92.19 210 TYR A N 1
ATOM 1752 C CA . TYR A 1 210 ? -0.288 -25.716 -10.041 1.00 92.19 210 TYR A CA 1
ATOM 1753 C C . TYR A 1 210 ? 0.762 -26.287 -9.085 1.00 92.19 210 TYR A C 1
ATOM 1755 O O . TYR A 1 210 ? 0.796 -27.498 -8.889 1.00 92.19 210 TYR A O 1
ATOM 1763 N N . SER A 1 211 ? 1.565 -25.450 -8.426 1.00 91.12 211 SER A N 1
ATOM 1764 C CA . SER A 1 211 ? 2.584 -25.901 -7.466 1.00 91.12 211 SER A CA 1
ATOM 1765 C C . SER A 1 211 ? 2.007 -26.411 -6.140 1.00 91.12 211 SER A C 1
ATOM 1767 O O . SER A 1 211 ? 2.748 -26.889 -5.287 1.00 91.12 211 SER A O 1
ATOM 1769 N N . GLY A 1 212 ? 0.689 -26.296 -5.935 1.00 87.56 212 GLY A N 1
ATOM 1770 C CA . GLY A 1 212 ? 0.044 -26.630 -4.666 1.00 87.56 212 GLY A CA 1
ATOM 1771 C C . GLY A 1 212 ? 0.260 -25.579 -3.574 1.00 87.56 212 GLY A C 1
ATOM 1772 O O . GLY A 1 212 ? -0.087 -25.833 -2.422 1.00 87.56 212 GLY A O 1
ATOM 1773 N N . PHE A 1 213 ? 0.774 -24.392 -3.919 1.00 90.06 213 PHE A N 1
ATOM 1774 C CA . PHE A 1 213 ? 1.026 -23.310 -2.965 1.00 90.06 213 PHE A CA 1
ATOM 1775 C C . PHE A 1 213 ? -0.225 -22.944 -2.156 1.00 90.06 213 PHE A C 1
ATOM 1777 O O . PHE A 1 213 ? -0.156 -22.852 -0.933 1.00 90.06 213 PHE A O 1
ATOM 1784 N N . TYR A 1 214 ? -1.390 -22.818 -2.803 1.00 88.81 214 TYR A N 1
ATOM 1785 C CA . TYR A 1 214 ? -2.630 -22.516 -2.077 1.00 88.81 214 TYR A CA 1
ATOM 1786 C C . TYR A 1 214 ? -3.046 -23.635 -1.120 1.00 88.81 214 TYR A C 1
ATOM 1788 O O . TYR A 1 214 ? -3.513 -23.341 -0.027 1.00 88.81 214 TYR A O 1
ATOM 1796 N N . LYS A 1 215 ? -2.801 -24.906 -1.469 1.00 89.25 215 LYS A N 1
ATOM 1797 C CA . LYS A 1 215 ? -3.085 -26.033 -0.564 1.00 89.25 215 LYS A CA 1
ATOM 1798 C C . LYS A 1 215 ? -2.227 -25.949 0.700 1.00 89.25 215 LYS A C 1
ATOM 1800 O O . LYS A 1 215 ? -2.710 -26.198 1.802 1.00 89.25 215 LYS A O 1
ATOM 1805 N N . LEU A 1 216 ? -0.953 -25.578 0.550 1.00 91.44 216 LEU A N 1
ATOM 1806 C CA . LEU A 1 216 ? -0.059 -25.354 1.686 1.00 91.44 216 LEU A CA 1
ATOM 1807 C C . LEU A 1 216 ? -0.523 -24.160 2.532 1.00 91.44 216 LEU A C 1
ATOM 1809 O O . LEU A 1 216 ? -0.583 -24.262 3.756 1.00 91.44 216 LEU A O 1
ATOM 1813 N N . GLN A 1 217 ? -0.880 -23.051 1.883 1.00 89.94 217 GLN A N 1
ATOM 1814 C CA . GLN A 1 217 ? -1.378 -21.850 2.549 1.00 89.94 217 GLN A CA 1
ATOM 1815 C C . GLN A 1 217 ? -2.642 -22.139 3.372 1.00 89.94 217 GLN A C 1
ATOM 1817 O O . GLN A 1 217 ? -2.709 -21.760 4.540 1.00 89.94 217 GLN A O 1
ATOM 1822 N N . GLU A 1 218 ? -3.620 -22.840 2.799 1.00 91.00 218 GLU A N 1
ATOM 1823 C CA . GLU A 1 218 ? -4.852 -23.239 3.490 1.00 91.00 218 GLU A CA 1
ATOM 1824 C C . GLU A 1 218 ? -4.559 -24.115 4.710 1.00 91.00 218 GLU A C 1
ATOM 1826 O O . GLU A 1 218 ? -5.106 -23.877 5.789 1.00 91.00 218 GLU A O 1
ATOM 1831 N N . ARG A 1 219 ? -3.633 -25.073 4.580 1.00 91.25 219 ARG A N 1
ATOM 1832 C CA . ARG A 1 219 ? -3.213 -25.925 5.698 1.00 91.25 219 ARG A CA 1
ATOM 1833 C C . ARG A 1 219 ? -2.603 -25.104 6.835 1.00 91.25 219 ARG A C 1
ATOM 1835 O O . ARG A 1 219 ? -3.000 -25.282 7.981 1.00 91.25 219 ARG A O 1
ATOM 1842 N N . LEU A 1 220 ? -1.693 -24.179 6.540 1.00 90.94 220 LEU A N 1
ATOM 1843 C CA . LEU A 1 220 ? -1.086 -23.313 7.560 1.00 90.94 220 LEU A CA 1
ATOM 1844 C C . LEU A 1 220 ? -2.126 -22.436 8.263 1.00 90.94 220 LEU A C 1
ATOM 1846 O O . LEU A 1 220 ? -2.122 -22.335 9.488 1.00 90.94 220 LEU A O 1
ATOM 1850 N N . ILE A 1 221 ? -3.049 -21.849 7.500 1.00 90.19 221 ILE A N 1
ATOM 1851 C CA . ILE A 1 221 ? -4.146 -21.053 8.056 1.00 90.19 221 ILE A CA 1
ATOM 1852 C C . ILE A 1 221 ? -5.001 -21.921 8.986 1.00 90.19 221 ILE A C 1
ATOM 1854 O O . ILE A 1 221 ? -5.256 -21.516 10.118 1.00 90.19 221 ILE A O 1
ATOM 1858 N N . SER A 1 222 ? -5.392 -23.127 8.562 1.00 89.88 222 SER A N 1
ATOM 1859 C CA . SER A 1 222 ? -6.212 -24.023 9.390 1.00 89.88 222 SER A CA 1
ATOM 1860 C C . SER A 1 222 ? -5.562 -24.370 10.734 1.00 89.88 222 SER A C 1
ATOM 1862 O O . SER A 1 222 ? -6.258 -24.388 11.745 1.00 89.88 222 SER A O 1
ATOM 1864 N N . LEU A 1 223 ? -4.237 -24.546 10.771 1.00 89.38 223 LEU A N 1
ATOM 1865 C CA . LEU A 1 223 ? -3.499 -24.829 12.004 1.00 89.38 223 LEU A CA 1
ATOM 1866 C C . LEU A 1 223 ? -3.560 -23.645 12.979 1.00 89.38 223 LEU A C 1
ATOM 1868 O O . LEU A 1 223 ? -3.866 -23.827 14.154 1.00 89.38 223 LEU A O 1
ATOM 1872 N N . ILE A 1 224 ? -3.362 -22.424 12.477 1.00 85.06 224 ILE A N 1
ATOM 1873 C CA . ILE A 1 224 ? -3.420 -21.197 13.288 1.00 85.06 224 ILE A CA 1
ATOM 1874 C C . ILE A 1 224 ? -4.829 -20.975 13.867 1.00 85.06 224 ILE A C 1
ATOM 1876 O O . ILE A 1 224 ? -4.981 -20.520 15.003 1.00 85.06 224 ILE A O 1
ATOM 1880 N N . TRP A 1 225 ? -5.880 -21.273 13.097 1.00 78.62 225 TRP A N 1
ATOM 1881 C CA . TRP A 1 225 ? -7.264 -21.118 13.562 1.00 78.62 225 TRP A CA 1
ATOM 1882 C C . TRP A 1 225 ? -7.688 -22.203 14.553 1.00 78.62 225 TRP A C 1
ATOM 1884 O O . TRP A 1 225 ? -8.403 -21.888 15.503 1.00 78.62 225 TRP A O 1
ATOM 1894 N N . GLN A 1 226 ? -7.229 -23.446 14.385 1.00 73.06 226 GLN A N 1
ATOM 1895 C CA . GLN A 1 226 ? -7.466 -24.515 15.362 1.00 73.06 226 GLN A CA 1
ATOM 1896 C C . GLN A 1 226 ? -6.835 -24.189 16.720 1.00 73.06 226 GLN A C 1
ATOM 1898 O O . GLN A 1 226 ? -7.467 -24.384 17.756 1.00 73.06 226 GLN A O 1
ATOM 1903 N N . GLU A 1 227 ? -5.638 -23.603 16.725 1.00 60.06 227 GLU A N 1
ATOM 1904 C CA . GLU A 1 227 ? -4.956 -23.187 17.954 1.00 60.06 227 GLU A CA 1
ATOM 1905 C C . GLU A 1 227 ? -5.720 -22.077 18.704 1.00 60.06 227 GLU A C 1
ATOM 1907 O O . GLU A 1 227 ? -5.775 -22.077 19.934 1.00 60.06 227 GLU A O 1
ATOM 1912 N N . LYS A 1 228 ? -6.391 -21.172 17.974 1.00 57.19 228 LYS A N 1
ATOM 1913 C CA . LYS A 1 228 ? -7.255 -20.120 18.545 1.00 57.19 228 LYS A CA 1
ATOM 1914 C C . LYS A 1 228 ? -8.629 -20.601 19.014 1.00 57.19 228 LYS A C 1
ATOM 1916 O O . LYS A 1 228 ? -9.229 -19.911 19.825 1.00 57.19 228 LYS A O 1
ATOM 1921 N N . GLY A 1 229 ? -9.138 -21.719 18.497 1.00 50.72 229 GLY A N 1
ATOM 1922 C CA . GLY A 1 229 ? -10.435 -22.286 18.890 1.00 50.72 229 GLY A CA 1
ATOM 1923 C C . GLY A 1 229 ? -10.388 -23.200 20.120 1.00 50.72 229 GLY A C 1
ATOM 1924 O O . GLY A 1 229 ? -11.441 -23.617 20.588 1.00 50.72 229 GLY A O 1
ATOM 1925 N N . SER A 1 230 ? -9.191 -23.526 20.629 1.00 44.59 230 SER A N 1
ATOM 1926 C CA . SER A 1 230 ? -8.996 -24.375 21.822 1.00 44.59 230 SER A CA 1
ATOM 1927 C C . SER A 1 230 ? -8.559 -23.611 23.084 1.00 44.59 230 SER A C 1
ATOM 1929 O O . SER A 1 230 ? -8.263 -24.232 24.104 1.00 44.59 230 SER A O 1
ATOM 1931 N N . ARG A 1 231 ? -8.524 -22.273 23.025 1.00 39.25 231 ARG A N 1
ATOM 1932 C CA . ARG A 1 231 ? -8.329 -21.368 24.169 1.00 39.25 231 ARG A CA 1
ATOM 1933 C C . ARG A 1 231 ? -9.575 -20.524 24.377 1.00 39.25 231 ARG A C 1
ATOM 1935 O O . ARG A 1 231 ? -9.845 -20.196 25.549 1.00 39.25 231 ARG A O 1
#

pLDDT: mean 77.6, std 14.16, range [39.25, 94.94]

Sequence (231 aa):
MLGLRDILFEWCHTGTINVTWWFMSAIIILYLIFPIIKSMMSKMRYLPLLLFLFINVSACYTTYRQMSTGVFFYLSAFALGMLCSELKIMDKLINLDLRYKDKLIYSLILFFVTYIWGFHDRFSGELPHAFSVILLVNVLVIERNAILKKASGVLVFLGKHSTNIFMFHTFILLYFEKQVYYFRNPFLIYINFIIIVIVISIILEFIKKYSGFYKLQERLISLIWQEKGSR

Organism: NCBI:txid154046

Foldseek 3Di:
DDFVVVVVCVVPVDDDLFPLVQVVRLVVVLVVCVVVLVVVCVVPVCVQLVVLLVQLQVCVVDPNPVCLVHSSLCSNLSSVVVSCVVVVVLVVLLPDPDDLVVLVVVLVVLLVVLVVCVVVDSRRRCNSVSSNVSSVVSNLVSDPDPVSVVVVVVVVLCVVLVVQLSVCLRVCCVPVVCQLCVVVDPVVSVVSSVVVSSVVSVVVVVCCVVVCVVVVVVVVVVVVVVVVVVD